Protein AF-A0A8H7S2M0-F1 (afdb_monomer_lite)

Sequence (219 aa):
MLYLPKVFLWLPHPLINYKLKCQERNCTSHLTINGYPKNPPARRVVDLKRNFYVMSMTYICTNKHCKKTLSAHNKGIIRQLPLYLQQEFPAYFTHRTGISKDVGDVFRLCVQNALGPKRFQKVLQELQRLTHARPEFQYFNYTNSRRTSPTLEEIISPPTFQTFSSYVDKDGYAGYIPSGQYLRIIYTVIINEICHLIDKQMMVLGGRVLKGDHTTAKM

InterPro domains:
  IPR046616 Domain of unknown function DUF6729 [PF20499] (5-164)

Organism: NCBI:txid1195481

Secondary structure (DSSP, 8-state):
-----EEEEE--GGG-SSPPBP-STT--PBEEEEE--SSSSEEEEE-SSS-EEEEE-EEEES-TT---EEETT-HHHHTTS-HHHHHH--EEE-SS-EEEHHHHHHHHHHHHTT--HHHHHHHHHHHHHHHHHHHHHHHHHHHHHHHHS--HHHHHS---PPPPPPTT-TTTT------HHHHHHHHHHHHHHHHHHHHHHHHHS--------------

Structure (mmCIF, N/C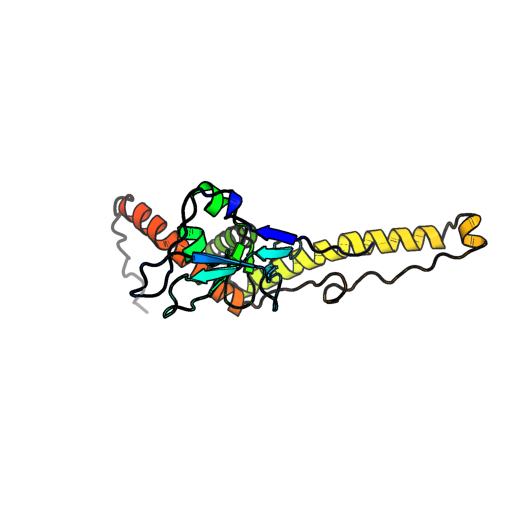A/C/O backbone):
data_AF-A0A8H7S2M0-F1
#
_entry.id   AF-A0A8H7S2M0-F1
#
loop_
_atom_site.group_PDB
_atom_site.id
_atom_site.type_symbol
_atom_site.label_atom_id
_ato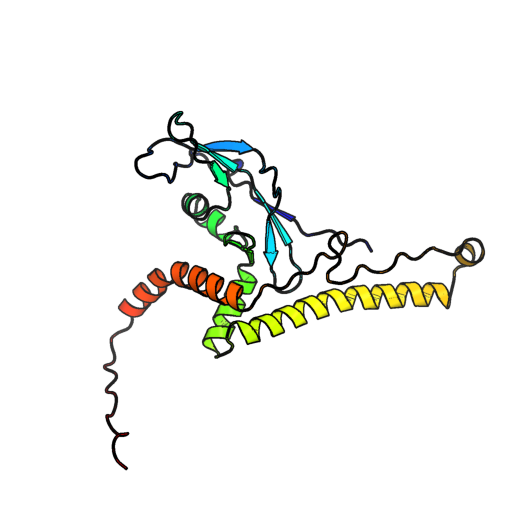m_site.label_alt_id
_atom_site.label_comp_id
_atom_site.label_asym_id
_atom_site.label_entity_id
_atom_site.label_seq_id
_atom_site.pdbx_PDB_ins_code
_atom_site.Cartn_x
_atom_site.Cartn_y
_atom_site.Cartn_z
_atom_site.occupancy
_atom_site.B_iso_or_equiv
_atom_site.auth_seq_id
_atom_site.auth_comp_id
_atom_site.auth_asym_id
_atom_site.auth_atom_id
_atom_site.pdbx_PDB_model_num
ATOM 1 N N . MET A 1 1 ? 9.003 6.798 -22.356 1.00 50.62 1 MET A N 1
ATOM 2 C CA . MET A 1 1 ? 7.817 6.404 -21.561 1.00 50.62 1 MET A CA 1
ATOM 3 C C . MET A 1 1 ? 8.039 6.873 -20.137 1.00 50.62 1 MET A C 1
ATOM 5 O O . MET A 1 1 ? 8.892 6.326 -19.451 1.00 50.62 1 MET A O 1
ATOM 9 N N . LEU A 1 2 ? 7.341 7.933 -19.740 1.00 60.03 2 LEU A N 1
ATOM 10 C CA . LEU A 1 2 ? 7.454 8.546 -18.419 1.00 60.03 2 LEU A CA 1
ATOM 11 C C . LEU A 1 2 ? 6.693 7.672 -17.414 1.00 60.03 2 LEU A C 1
ATOM 13 O O . LEU A 1 2 ? 5.534 7.327 -17.644 1.00 60.03 2 LEU A O 1
ATOM 17 N N . TYR A 1 3 ? 7.351 7.252 -16.337 1.00 68.62 3 TYR A N 1
ATOM 18 C CA . TYR A 1 3 ? 6.678 6.540 -15.257 1.00 68.62 3 TYR A CA 1
ATOM 19 C C . TYR A 1 3 ? 5.654 7.472 -14.604 1.00 68.62 3 TYR A C 1
ATOM 21 O O . TYR A 1 3 ? 6.008 8.540 -14.113 1.00 68.62 3 TYR A O 1
ATOM 29 N N . LEU A 1 4 ? 4.390 7.052 -14.583 1.00 80.75 4 LEU A N 1
ATOM 30 C CA . LEU A 1 4 ? 3.344 7.710 -13.812 1.00 80.75 4 LEU A CA 1
ATOM 31 C C . LEU A 1 4 ? 3.042 6.846 -12.583 1.00 80.75 4 LEU A C 1
ATOM 33 O O . LEU A 1 4 ? 2.620 5.693 -12.745 1.00 80.75 4 LEU A O 1
ATOM 37 N N . PRO A 1 5 ? 3.267 7.353 -11.358 1.00 85.69 5 PRO A N 1
ATOM 38 C CA . PRO A 1 5 ? 2.984 6.588 -10.159 1.00 85.69 5 PRO A CA 1
ATOM 39 C C . PRO A 1 5 ? 1.484 6.312 -10.057 1.00 85.69 5 PRO A C 1
ATOM 41 O O . PRO A 1 5 ? 0.654 7.206 -10.220 1.00 85.69 5 PRO A O 1
ATOM 44 N N . LYS A 1 6 ? 1.123 5.070 -9.724 1.00 92.00 6 LYS A N 1
ATOM 45 C CA . LYS A 1 6 ? -0.264 4.739 -9.392 1.00 92.00 6 LYS A CA 1
ATOM 46 C C . LYS A 1 6 ? -0.625 5.427 -8.075 1.00 92.00 6 LYS A C 1
ATOM 48 O O . LYS A 1 6 ? 0.090 5.275 -7.081 1.00 92.00 6 LYS A O 1
ATOM 53 N N . VAL A 1 7 ? -1.739 6.152 -8.060 1.0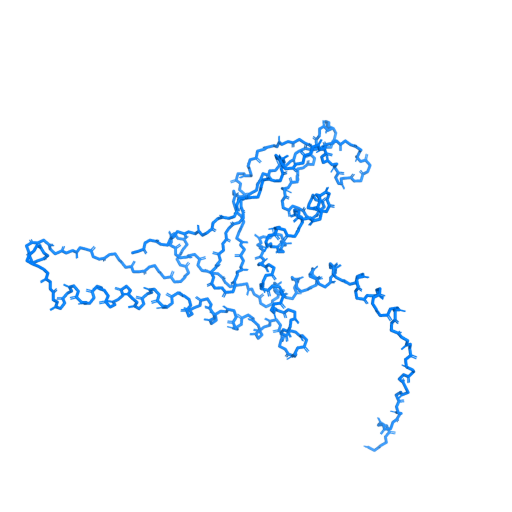0 94.19 7 VAL A N 1
ATOM 54 C CA . VAL A 1 7 ? -2.270 6.801 -6.857 1.00 94.19 7 VAL A CA 1
ATOM 55 C C . VAL A 1 7 ? -3.645 6.221 -6.546 1.00 94.19 7 VAL A C 1
ATOM 57 O O . VAL A 1 7 ? -4.527 6.201 -7.397 1.00 94.19 7 VAL A O 1
ATOM 60 N N . PHE A 1 8 ? -3.819 5.738 -5.321 1.00 95.81 8 PHE A N 1
ATOM 61 C CA . PHE A 1 8 ? -5.092 5.321 -4.759 1.00 95.81 8 PHE A CA 1
ATOM 62 C C . PHE A 1 8 ? -5.645 6.451 -3.889 1.00 95.81 8 PHE A C 1
ATOM 64 O O . PHE A 1 8 ? -5.037 6.836 -2.885 1.00 95.81 8 PHE A O 1
ATOM 71 N N . LEU A 1 9 ? -6.793 6.992 -4.282 1.00 95.50 9 LEU A N 1
ATOM 72 C CA . LEU A 1 9 ? -7.448 8.082 -3.575 1.00 95.50 9 LEU A CA 1
ATOM 73 C C . LEU A 1 9 ? -8.429 7.515 -2.539 1.00 95.50 9 LEU A C 1
ATOM 75 O O . LEU A 1 9 ? -9.425 6.892 -2.888 1.00 95.50 9 LEU A O 1
ATOM 79 N N . TRP A 1 10 ? -8.146 7.734 -1.256 1.00 95.38 10 TRP A N 1
ATOM 80 C CA . TRP A 1 10 ? -8.950 7.241 -0.140 1.00 95.38 10 TRP A CA 1
ATOM 81 C C . TRP A 1 10 ? -9.792 8.355 0.487 1.00 95.38 10 TRP A C 1
ATOM 83 O O . TRP A 1 10 ? -9.310 9.129 1.324 1.00 95.38 10 TRP A O 1
ATOM 93 N N . LEU A 1 11 ? -11.064 8.410 0.084 1.00 94.00 11 LEU A N 1
ATOM 94 C CA . LEU A 1 11 ? -12.049 9.402 0.519 1.00 94.00 11 LEU A CA 1
ATOM 95 C C . LEU A 1 11 ? -13.334 8.705 0.993 1.00 94.00 11 LEU A C 1
ATOM 97 O O . LEU A 1 11 ? -14.316 8.670 0.261 1.00 94.00 11 LEU A O 1
ATOM 101 N N . PRO A 1 12 ? -13.364 8.145 2.215 1.00 93.19 12 PRO A N 1
ATOM 102 C CA . PRO A 1 12 ? -14.533 7.402 2.684 1.00 93.19 12 PRO A CA 1
ATOM 103 C C . PRO A 1 12 ? -15.701 8.304 3.120 1.00 93.19 12 PRO A C 1
ATOM 105 O O . PRO A 1 12 ? -16.809 7.817 3.293 1.00 93.19 12 PRO A O 1
ATOM 108 N N . HIS A 1 13 ? -15.477 9.610 3.319 1.00 90.38 13 HIS A N 1
ATOM 109 C CA . HIS A 1 13 ? -16.489 10.521 3.872 1.00 90.38 13 HIS A CA 1
ATOM 110 C C . HIS A 1 13 ? -17.781 10.630 3.041 1.00 90.38 13 HIS A C 1
ATOM 112 O O . HIS A 1 13 ? -18.845 10.571 3.647 1.00 90.38 13 HIS A O 1
ATOM 118 N N . PRO A 1 14 ? -17.740 10.735 1.697 1.00 91.94 14 PRO A N 1
ATOM 119 C CA . PRO A 1 14 ? -18.962 10.770 0.889 1.00 91.94 14 PRO A CA 1
ATOM 120 C C . PRO A 1 14 ? -19.758 9.456 0.913 1.00 91.94 14 PRO A C 1
ATOM 122 O O . PRO A 1 14 ? -20.908 9.434 0.492 1.00 91.94 14 PRO A O 1
ATOM 125 N N . LEU A 1 15 ? -19.148 8.361 1.379 1.00 93.31 15 LEU A N 1
ATOM 126 C CA . LEU A 1 15 ? -19.726 7.013 1.380 1.00 93.31 15 LEU A CA 1
ATOM 127 C C . LEU A 1 15 ? -20.377 6.648 2.725 1.00 93.31 15 LEU A C 1
ATOM 129 O O . LEU A 1 15 ? -20.899 5.545 2.877 1.00 93.31 15 LEU A O 1
ATOM 133 N N . ILE A 1 16 ? -20.331 7.545 3.714 1.00 94.69 16 ILE A N 1
ATOM 134 C CA . ILE A 1 16 ? -20.912 7.336 5.044 1.00 94.69 16 ILE A CA 1
ATOM 135 C C . ILE A 1 16 ? -21.932 8.433 5.361 1.00 94.69 16 ILE A C 1
ATOM 137 O O . ILE A 1 16 ? -21.727 9.601 5.046 1.00 94.69 16 ILE A O 1
ATOM 141 N N . ASN A 1 17 ? -23.020 8.067 6.038 1.00 94.12 17 ASN A N 1
ATOM 142 C CA . ASN A 1 17 ? -24.081 8.991 6.463 1.00 94.12 17 ASN A CA 1
ATOM 143 C C . ASN A 1 17 ? -24.001 9.365 7.957 1.00 94.12 17 ASN A C 1
ATOM 145 O O . ASN A 1 17 ? -24.906 10.001 8.492 1.00 94.12 17 ASN A O 1
ATOM 149 N N . TYR A 1 18 ? -22.923 8.979 8.643 1.00 94.06 18 TYR A N 1
ATOM 150 C CA . TYR A 1 18 ? -22.706 9.239 10.065 1.00 94.06 18 TYR A CA 1
ATOM 151 C C . TYR A 1 18 ? -21.375 9.947 10.319 1.00 94.06 18 TYR A C 1
ATOM 153 O O . TYR A 1 18 ? -20.448 9.930 9.507 1.00 94.06 18 TYR A O 1
ATOM 161 N N . LYS A 1 19 ? -21.268 10.575 11.493 1.00 94.12 19 LYS A N 1
ATOM 162 C CA . LYS A 1 19 ? -20.058 11.283 11.917 1.00 94.12 19 LYS A CA 1
ATOM 163 C C . LYS A 1 19 ? -19.081 10.327 12.594 1.00 94.12 19 LYS A C 1
ATOM 165 O O . LYS A 1 19 ? -19.433 9.645 13.557 1.00 94.12 19 LYS A O 1
ATOM 170 N N . LEU A 1 20 ? -17.833 10.341 12.137 1.00 95.38 20 LEU A N 1
ATOM 171 C CA . LEU A 1 20 ? -16.737 9.615 12.777 1.00 95.38 20 LEU A CA 1
ATOM 172 C C . LEU A 1 20 ? -16.487 10.167 14.190 1.00 95.38 20 LEU A C 1
ATOM 174 O O . LEU A 1 20 ? -16.592 11.372 14.430 1.00 95.38 20 LEU A O 1
ATOM 178 N N . LYS A 1 21 ? -16.158 9.286 15.132 1.00 95.44 21 LYS A N 1
ATOM 179 C CA . LYS A 1 21 ? -15.851 9.602 16.531 1.00 95.44 21 LYS A CA 1
ATOM 180 C C . LYS A 1 21 ? -14.350 9.805 16.727 1.00 95.44 21 LYS A C 1
ATOM 182 O O . LYS A 1 21 ? -13.526 9.137 16.089 1.00 95.44 21 LYS A O 1
ATOM 187 N N . CYS A 1 22 ? -13.998 10.715 17.632 1.00 94.75 22 CYS A N 1
ATOM 188 C CA . CYS A 1 22 ? -12.618 10.894 18.063 1.00 94.75 22 CYS A CA 1
ATOM 189 C C . CYS A 1 22 ? -12.112 9.636 18.794 1.00 94.75 22 CYS A C 1
ATOM 191 O O . CYS A 1 22 ? -12.872 8.953 19.472 1.00 94.75 22 CYS A O 1
ATOM 193 N N . GLN A 1 23 ? -10.824 9.321 18.640 1.00 92.12 23 GLN A N 1
ATOM 194 C CA . GLN A 1 23 ? -10.184 8.153 19.269 1.00 92.12 23 GLN A CA 1
ATOM 195 C C . GLN A 1 23 ? -9.416 8.500 20.548 1.00 92.12 23 GLN A C 1
ATOM 197 O O . GLN A 1 23 ? -8.781 7.630 21.142 1.00 92.12 23 GLN A O 1
ATOM 202 N N . GLU A 1 24 ? -9.396 9.777 20.929 1.00 92.00 24 GLU A N 1
ATOM 203 C CA . GLU A 1 24 ? -8.684 10.223 22.120 1.00 92.00 24 GLU A CA 1
ATOM 204 C C . GLU A 1 24 ? -9.438 9.784 23.378 1.00 92.00 24 GLU A C 1
ATOM 206 O O . GLU A 1 24 ? -10.671 9.856 23.434 1.00 92.00 24 GLU A O 1
ATOM 211 N N . ARG A 1 25 ? -8.699 9.326 24.395 1.00 85.00 25 ARG A N 1
ATOM 212 C CA . ARG A 1 25 ? -9.306 8.895 25.660 1.00 85.00 25 ARG A CA 1
ATOM 213 C C . ARG A 1 25 ? -10.042 10.087 26.279 1.00 85.00 25 ARG A C 1
ATOM 215 O O . ARG A 1 25 ? -9.512 11.193 26.307 1.00 85.00 25 ARG A O 1
ATOM 222 N N . ASN A 1 26 ? -11.268 9.861 26.747 1.00 87.31 26 ASN A N 1
ATOM 223 C CA . ASN A 1 26 ? -12.155 10.875 27.335 1.00 87.31 26 ASN A CA 1
ATOM 224 C C . ASN A 1 26 ? -12.669 11.956 26.362 1.00 87.31 26 ASN A C 1
ATOM 226 O O . ASN A 1 26 ? -13.211 12.969 26.801 1.00 87.31 26 ASN A O 1
ATOM 230 N N . CYS A 1 27 ? -12.552 11.754 25.045 1.00 91.69 27 CYS A N 1
ATOM 231 C CA . CYS A 1 27 ? -13.173 12.628 24.053 1.00 91.69 27 CYS A CA 1
ATOM 232 C C . CYS A 1 27 ? -14.377 11.939 23.395 1.00 91.69 27 CYS A C 1
ATOM 234 O O . CYS A 1 27 ? -14.221 10.967 22.663 1.00 91.69 27 CYS A O 1
ATOM 236 N N . THR A 1 28 ? -15.581 12.470 23.612 1.00 91.38 28 THR A N 1
ATOM 237 C CA . THR A 1 28 ? -16.832 11.962 23.009 1.00 91.38 28 THR A CA 1
ATOM 238 C C . THR A 1 28 ? -17.231 12.696 21.729 1.00 91.38 28 THR A C 1
ATOM 240 O O . THR A 1 28 ? -18.254 12.390 21.120 1.00 91.38 28 THR A O 1
ATOM 243 N N . SER A 1 29 ? -16.433 13.679 21.312 1.00 94.88 29 SER A N 1
ATOM 244 C CA . SER A 1 29 ? -16.740 14.542 20.176 1.00 94.88 29 SER A CA 1
ATOM 245 C C . SER A 1 29 ? -16.514 13.855 18.829 1.00 94.88 29 SER A C 1
ATOM 247 O O . SER A 1 29 ? -15.890 12.795 18.715 1.00 94.88 29 SER A O 1
ATOM 249 N N . HIS A 1 30 ? -17.036 14.489 17.784 1.00 94.94 30 HIS A N 1
ATOM 250 C CA . HIS A 1 30 ? -16.943 13.997 16.420 1.00 94.94 30 HIS A CA 1
ATOM 251 C C . HIS A 1 30 ? -15.731 14.566 15.690 1.00 94.94 30 HIS A C 1
ATOM 253 O O . HIS A 1 30 ? -15.101 15.539 16.108 1.00 94.94 30 HIS A O 1
ATOM 259 N N . LEU A 1 31 ? -15.420 13.936 14.569 1.00 95.50 31 LEU A N 1
ATOM 260 C CA . LEU A 1 31 ? -14.403 14.373 13.639 1.00 95.50 31 LEU A CA 1
ATOM 261 C C . LEU A 1 31 ? -15.047 15.101 12.455 1.00 95.50 31 LEU A C 1
ATOM 263 O O . LEU A 1 31 ? -16.116 14.721 11.976 1.00 95.50 31 LEU A O 1
ATOM 267 N N . THR A 1 32 ? -14.364 16.130 11.967 1.00 94.88 32 THR A N 1
ATOM 268 C CA . THR A 1 32 ? -14.720 16.890 10.760 1.00 94.88 32 THR A CA 1
ATOM 269 C C . THR A 1 32 ? -13.555 16.885 9.784 1.00 94.88 32 THR A C 1
ATOM 271 O O . THR A 1 32 ? -12.416 16.618 10.171 1.00 94.88 32 THR A O 1
ATOM 274 N N . ILE A 1 33 ? -13.832 17.115 8.501 1.00 94.88 33 ILE A N 1
ATOM 275 C CA . ILE A 1 33 ? -12.794 17.147 7.468 1.00 94.88 33 ILE A CA 1
ATOM 276 C C . ILE A 1 33 ? -11.858 18.334 7.714 1.00 94.88 33 ILE A C 1
ATOM 278 O O . ILE A 1 33 ? -12.309 19.460 7.882 1.00 94.88 33 ILE A O 1
ATOM 282 N N . ASN A 1 34 ? -10.553 18.068 7.675 1.00 93.81 34 ASN A N 1
ATOM 283 C CA . ASN A 1 34 ? -9.486 19.063 7.807 1.00 93.81 34 ASN A CA 1
ATOM 284 C C . ASN A 1 34 ? -8.681 19.249 6.500 1.00 93.81 34 ASN A C 1
ATOM 286 O O . ASN A 1 34 ? -7.694 19.977 6.465 1.00 93.81 34 ASN A O 1
ATOM 290 N N . GLY A 1 35 ? -9.079 18.574 5.415 1.00 92.81 35 GLY A N 1
ATOM 291 C CA . GLY A 1 35 ? -8.416 18.657 4.110 1.00 92.81 35 GLY A CA 1
ATOM 292 C C . GLY A 1 35 ? -7.262 17.666 3.933 1.00 92.81 35 GLY A C 1
ATOM 293 O O . GLY A 1 35 ? -7.130 16.694 4.683 1.00 92.81 35 GLY A O 1
ATOM 294 N N . TYR A 1 36 ? -6.439 17.881 2.906 1.00 92.06 36 TYR A N 1
ATOM 295 C CA . TYR A 1 36 ? -5.298 17.017 2.593 1.00 92.06 36 TYR A CA 1
ATOM 296 C C . TYR A 1 36 ? -4.073 17.347 3.458 1.00 92.06 36 TYR A C 1
ATOM 298 O O . TYR A 1 36 ? -3.804 18.521 3.727 1.00 92.06 36 TYR A O 1
ATOM 306 N N . PRO A 1 37 ? -3.304 16.330 3.890 1.00 88.81 37 PRO A N 1
ATOM 307 C CA . PRO A 1 37 ? -2.053 16.568 4.592 1.00 88.81 37 PRO A CA 1
ATOM 308 C C . PRO A 1 37 ? -1.064 17.274 3.658 1.00 88.81 37 PRO A C 1
ATOM 310 O O . PRO A 1 37 ? -0.965 16.937 2.483 1.00 88.81 37 PRO A O 1
ATOM 313 N N . LYS A 1 38 ? -0.313 18.249 4.181 1.00 84.75 38 LYS A N 1
ATOM 314 C CA . LYS A 1 38 ? 0.690 18.968 3.379 1.00 84.75 38 LYS A CA 1
ATOM 315 C C . LYS A 1 38 ? 1.961 18.143 3.185 1.00 84.75 38 LYS A C 1
ATOM 317 O O . LYS A 1 38 ? 2.484 18.105 2.084 1.00 84.75 38 LYS A O 1
ATOM 322 N N . ASN A 1 39 ? 2.427 17.457 4.235 1.00 83.75 39 ASN A N 1
ATOM 323 C CA . ASN A 1 39 ? 3.700 16.735 4.235 1.00 83.75 39 ASN A CA 1
ATOM 324 C C . ASN A 1 39 ? 3.612 15.405 5.013 1.00 83.75 39 ASN A C 1
ATOM 326 O O . ASN A 1 39 ? 3.581 15.436 6.244 1.00 83.75 39 ASN A O 1
ATOM 330 N N . PRO A 1 40 ? 3.624 14.238 4.341 1.00 86.44 40 PRO A N 1
ATOM 331 C CA . PRO A 1 40 ? 3.490 14.043 2.893 1.00 86.44 40 PRO A CA 1
ATOM 332 C C . PRO A 1 40 ? 2.014 14.081 2.430 1.00 86.44 40 PRO A C 1
ATOM 334 O O . PRO A 1 40 ? 1.142 13.632 3.179 1.00 86.44 40 PRO A O 1
ATOM 337 N N . PRO A 1 41 ? 1.720 14.539 1.195 1.00 88.62 41 PRO A N 1
ATOM 338 C CA . PRO A 1 41 ? 0.360 14.538 0.639 1.00 88.62 41 PRO A CA 1
ATOM 339 C C . PRO A 1 41 ? -0.147 13.133 0.293 1.00 88.62 41 PRO A C 1
ATOM 341 O O . PRO A 1 41 ? -1.337 12.843 0.419 1.00 88.62 41 PRO A O 1
ATOM 344 N N . ALA A 1 42 ? 0.762 12.235 -0.084 1.00 92.25 42 ALA A N 1
ATOM 345 C CA . ALA A 1 42 ? 0.467 10.836 -0.337 1.00 92.25 42 ALA A CA 1
ATOM 346 C C . ALA A 1 42 ? 1.544 9.944 0.284 1.00 92.25 42 ALA A C 1
ATOM 348 O O . ALA A 1 42 ? 2.722 10.303 0.356 1.00 92.25 42 ALA A O 1
ATOM 349 N N . ARG A 1 43 ? 1.143 8.764 0.753 1.00 92.62 43 ARG A N 1
ATOM 350 C CA . ARG A 1 43 ? 2.035 7.806 1.410 1.00 92.62 43 ARG A CA 1
ATOM 351 C C . ARG A 1 43 ? 2.334 6.646 0.486 1.00 92.62 43 ARG A C 1
ATOM 353 O O . ARG A 1 43 ? 1.417 6.057 -0.075 1.00 92.62 43 ARG A O 1
ATOM 360 N N . ARG A 1 44 ? 3.610 6.288 0.373 1.00 94.19 44 ARG A N 1
ATOM 361 C CA . ARG A 1 44 ? 4.039 5.133 -0.413 1.00 94.19 44 ARG A CA 1
ATOM 362 C C . ARG A 1 44 ? 3.513 3.836 0.199 1.00 94.19 44 ARG A C 1
ATOM 364 O O . ARG A 1 44 ? 3.536 3.654 1.421 1.00 94.19 44 ARG A O 1
ATOM 371 N N . VAL A 1 45 ? 3.085 2.940 -0.673 1.00 96.62 45 VAL A N 1
ATOM 372 C CA . VAL A 1 45 ? 2.697 1.572 -0.378 1.00 96.62 45 VAL A CA 1
ATOM 373 C C . VAL A 1 45 ? 3.519 0.654 -1.265 1.00 96.62 45 VAL A C 1
ATOM 375 O O . VAL A 1 45 ? 3.572 0.824 -2.484 1.00 96.62 45 VAL A O 1
ATOM 378 N N . VAL A 1 46 ? 4.202 -0.287 -0.623 1.00 96.38 46 VAL A N 1
ATOM 379 C CA . VAL A 1 46 ? 4.997 -1.302 -1.304 1.00 96.38 46 VAL A CA 1
ATOM 380 C C . VAL A 1 46 ? 4.076 -2.412 -1.775 1.00 96.38 46 VAL A C 1
ATOM 382 O O . VAL A 1 46 ? 3.318 -2.952 -0.973 1.00 96.38 46 VAL A O 1
ATOM 385 N N . ASP A 1 47 ? 4.165 -2.756 -3.052 1.00 96.25 47 ASP A N 1
ATOM 386 C CA . ASP A 1 47 ? 3.354 -3.807 -3.665 1.00 96.25 47 ASP A CA 1
ATOM 387 C C . ASP A 1 47 ? 4.235 -4.840 -4.384 1.00 96.25 47 ASP A C 1
ATOM 389 O O . ASP A 1 47 ? 5.432 -4.622 -4.560 1.00 96.25 47 ASP A O 1
ATOM 393 N N . LEU A 1 48 ? 3.667 -5.965 -4.819 1.00 94.88 48 LEU A N 1
ATOM 394 C CA . LEU A 1 48 ? 4.422 -7.065 -5.433 1.00 94.88 48 LEU A CA 1
ATOM 395 C C . LEU A 1 48 ? 5.156 -6.640 -6.711 1.00 94.88 48 LEU A C 1
ATOM 397 O O . LEU A 1 48 ? 6.299 -7.030 -6.9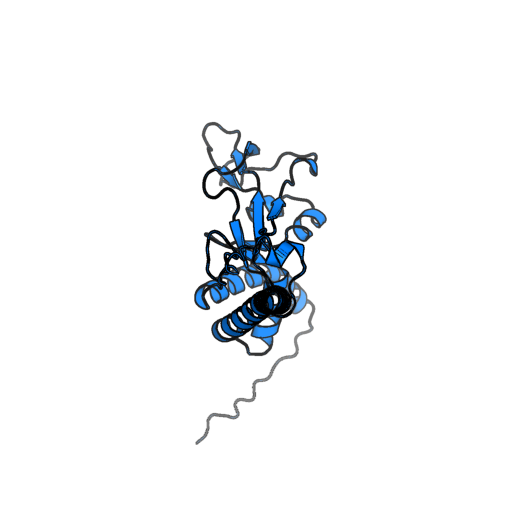35 1.00 94.88 48 LEU A O 1
ATOM 401 N N . LYS A 1 49 ? 4.490 -5.846 -7.557 1.00 91.38 49 LYS A N 1
ATOM 402 C CA . LYS A 1 49 ? 4.993 -5.461 -8.886 1.00 91.38 49 LYS A CA 1
ATOM 403 C C . LYS A 1 49 ? 5.552 -4.043 -8.907 1.00 91.38 49 LYS A C 1
ATOM 405 O O . LYS A 1 49 ? 6.663 -3.818 -9.383 1.00 91.38 49 LYS A O 1
ATOM 410 N N . ARG A 1 50 ? 4.766 -3.074 -8.433 1.00 91.50 50 ARG A N 1
ATOM 411 C CA . ARG A 1 50 ? 5.116 -1.647 -8.449 1.00 91.50 50 ARG A CA 1
ATOM 412 C C . ARG A 1 50 ? 4.547 -0.949 -7.235 1.00 91.50 50 ARG A C 1
ATOM 414 O O . ARG A 1 50 ? 3.372 -1.103 -6.935 1.00 91.50 50 ARG A O 1
ATOM 421 N N . ASN A 1 51 ? 5.357 -0.117 -6.601 1.00 94.44 51 ASN A N 1
ATOM 422 C CA . ASN A 1 51 ? 4.878 0.718 -5.512 1.00 94.44 51 ASN A CA 1
ATOM 423 C C . ASN A 1 51 ? 3.797 1.683 -6.012 1.00 94.44 51 ASN A C 1
ATOM 425 O O . ASN A 1 51 ? 3.860 2.187 -7.133 1.00 94.44 51 ASN A O 1
ATOM 429 N N . PHE A 1 52 ? 2.828 1.969 -5.155 1.00 95.00 52 PHE A N 1
ATOM 430 C CA . PHE A 1 52 ? 1.804 2.975 -5.406 1.00 95.00 52 PHE A CA 1
ATOM 431 C C . PHE A 1 52 ? 1.725 3.934 -4.225 1.00 95.00 52 PHE A C 1
ATOM 433 O O . PHE A 1 52 ? 2.386 3.748 -3.202 1.00 95.00 52 PHE A O 1
ATOM 440 N N . TYR A 1 53 ? 0.938 4.988 -4.363 1.00 95.00 53 TYR A N 1
ATOM 441 C CA . TYR A 1 53 ? 0.745 5.977 -3.315 1.00 95.00 53 TYR A CA 1
ATOM 442 C C . TYR A 1 53 ? -0.711 5.997 -2.880 1.00 95.00 53 TYR A C 1
ATOM 444 O O . TYR A 1 53 ? -1.602 5.940 -3.715 1.00 95.00 53 TYR A O 1
ATOM 452 N N . VAL A 1 54 ? -0.965 6.100 -1.581 1.00 96.06 54 VAL A N 1
ATOM 453 C CA . VAL A 1 54 ? -2.303 6.369 -1.049 1.00 96.06 54 VAL A CA 1
ATOM 454 C C . VAL A 1 54 ? -2.374 7.833 -0.663 1.00 96.06 54 VAL A C 1
ATOM 456 O O . VAL A 1 54 ? -1.609 8.294 0.189 1.00 96.06 54 VAL A O 1
ATOM 459 N N . MET A 1 55 ? -3.309 8.550 -1.269 1.00 95.44 55 MET A N 1
ATOM 460 C CA . MET A 1 55 ? -3.655 9.919 -0.911 1.00 95.44 55 MET A CA 1
ATOM 461 C C . MET A 1 55 ? -4.959 9.893 -0.125 1.00 95.44 55 MET A C 1
ATOM 463 O O . MET A 1 55 ? -5.926 9.268 -0.544 1.00 95.44 55 MET A O 1
ATOM 467 N N . SER A 1 56 ? -4.994 10.539 1.035 1.00 94.75 56 SER A N 1
ATOM 468 C CA . SER A 1 56 ? -6.169 10.508 1.906 1.00 94.75 56 SER A CA 1
ATOM 469 C C . SER A 1 56 ? -6.360 11.839 2.607 1.00 94.75 56 SER A C 1
ATOM 471 O O . SER A 1 56 ? -5.372 12.471 2.984 1.00 94.75 56 SER A O 1
ATOM 473 N N . MET A 1 57 ? -7.604 12.205 2.889 1.00 93.62 57 MET A N 1
ATOM 474 C CA . MET A 1 57 ? -7.891 13.359 3.737 1.00 93.62 57 MET A CA 1
ATOM 475 C C . MET A 1 57 ? -7.471 13.138 5.192 1.00 93.62 57 MET A C 1
ATOM 477 O O . MET A 1 57 ? -7.245 12.016 5.657 1.00 93.62 57 MET A O 1
ATOM 481 N N . THR A 1 58 ? -7.382 14.242 5.919 1.00 94.75 58 THR A N 1
ATOM 482 C CA . THR A 1 58 ? -7.260 14.284 7.371 1.00 94.75 58 THR A CA 1
ATOM 483 C C . THR A 1 58 ? -8.562 14.748 7.996 1.00 94.75 58 THR A C 1
ATOM 485 O O . THR A 1 58 ? -9.338 15.498 7.400 1.00 94.75 58 THR A O 1
ATOM 488 N N . TYR A 1 59 ? -8.782 14.292 9.217 1.00 95.31 59 TYR A N 1
ATOM 489 C CA . TYR A 1 59 ? -9.884 14.687 10.061 1.00 95.31 59 TYR A CA 1
ATOM 490 C C . TYR A 1 59 ? -9.356 15.370 11.313 1.00 95.31 59 TYR A C 1
ATOM 492 O O . TYR A 1 59 ? -8.338 14.940 11.858 1.00 95.31 59 TYR A O 1
ATOM 500 N N . ILE A 1 60 ? -10.069 16.382 11.791 1.00 95.69 60 ILE A N 1
ATOM 501 C CA . ILE A 1 60 ? -9.800 17.074 13.050 1.00 95.69 60 ILE A CA 1
ATOM 502 C C . ILE A 1 60 ? -10.999 16.929 13.984 1.00 95.69 60 ILE A C 1
ATOM 504 O O . ILE A 1 60 ? -12.156 16.966 13.555 1.00 95.69 60 ILE A O 1
ATOM 508 N N . CYS A 1 61 ? -10.725 16.718 15.266 1.00 96.19 61 CYS A N 1
ATOM 509 C CA . CYS A 1 61 ? -11.762 16.687 16.287 1.00 96.19 61 CYS A CA 1
ATOM 510 C C . CYS A 1 61 ? -12.400 18.072 16.472 1.00 96.19 61 CYS A C 1
ATOM 512 O O . CYS A 1 61 ? -11.716 19.093 16.462 1.00 96.19 61 CYS A O 1
ATOM 514 N N . THR A 1 62 ? -13.724 18.102 16.641 1.00 94.62 62 THR A N 1
ATOM 515 C CA . THR A 1 62 ? -14.496 19.347 16.794 1.00 94.62 62 THR A CA 1
ATOM 516 C C . THR A 1 62 ? -14.361 19.988 18.172 1.00 94.62 62 THR A C 1
ATOM 518 O O . THR A 1 62 ? -14.751 21.138 18.362 1.00 94.62 62 THR A O 1
ATOM 521 N N . ASN A 1 63 ? -13.843 19.258 19.160 1.00 93.44 63 ASN A N 1
ATOM 522 C CA . ASN A 1 63 ? -13.665 19.778 20.507 1.00 93.44 63 ASN A CA 1
ATOM 523 C C . ASN A 1 63 ? -12.466 20.731 20.562 1.00 93.44 63 ASN A C 1
ATOM 525 O O . ASN A 1 63 ? -11.341 20.343 20.260 1.00 93.44 63 ASN A O 1
ATOM 529 N N . LYS A 1 64 ? -12.685 21.957 21.049 1.00 87.69 64 LYS A N 1
ATOM 530 C CA . LYS A 1 64 ? -11.636 22.980 21.191 1.00 87.69 64 LYS A CA 1
ATOM 531 C C . LYS A 1 64 ? -10.460 22.528 22.072 1.00 87.69 64 LYS A C 1
ATOM 533 O O . LYS A 1 64 ? -9.328 22.945 21.825 1.00 87.69 64 LYS A O 1
ATOM 538 N N . HIS A 1 65 ? -10.715 21.663 23.056 1.00 90.38 65 HIS A N 1
ATOM 539 C CA . HIS A 1 65 ? -9.699 21.109 23.957 1.00 90.38 65 HIS A CA 1
ATOM 540 C C . HIS A 1 65 ? -9.001 19.864 23.387 1.00 90.38 65 HIS A C 1
ATOM 542 O O . HIS A 1 65 ? -7.869 19.572 23.760 1.00 90.38 65 HIS A O 1
ATOM 548 N N . CYS A 1 66 ? -9.631 19.146 22.449 1.00 89.88 66 CYS A N 1
ATOM 549 C CA . CYS A 1 66 ? -9.043 17.984 21.786 1.00 89.88 66 CYS A CA 1
ATOM 550 C C . CYS A 1 66 ? -8.725 18.339 20.330 1.00 89.88 66 CYS A C 1
ATOM 552 O O . CYS A 1 66 ? -9.542 18.146 19.442 1.00 89.88 66 CYS A O 1
ATOM 554 N N . LYS A 1 67 ? -7.510 18.822 20.055 1.00 88.12 67 LYS A N 1
ATOM 555 C CA . LYS A 1 67 ? -7.060 19.186 18.692 1.00 88.12 67 LYS A CA 1
ATOM 556 C C . LYS A 1 67 ? -6.493 17.994 17.909 1.00 88.12 67 LYS A C 1
ATOM 558 O O . LYS A 1 67 ? -5.583 18.139 17.090 1.00 88.12 67 LYS A O 1
ATOM 563 N N . LYS A 1 68 ? -6.976 16.782 18.197 1.00 93.25 68 LYS A N 1
ATOM 564 C CA . LYS A 1 68 ? -6.440 15.561 17.591 1.00 93.25 68 LYS A CA 1
ATOM 565 C C . LYS A 1 68 ? -6.744 15.550 16.097 1.00 93.25 68 LYS A C 1
ATOM 567 O O . LYS A 1 68 ? -7.895 15.699 15.693 1.00 93.25 68 LYS A O 1
ATOM 572 N N . THR A 1 69 ? -5.701 15.330 15.301 1.00 93.50 69 THR A N 1
ATOM 573 C CA . THR A 1 69 ? -5.801 15.157 13.851 1.00 93.50 69 THR A CA 1
ATOM 574 C C . THR A 1 69 ? -5.481 13.712 13.492 1.00 93.50 69 THR A C 1
ATOM 576 O O . THR A 1 69 ? -4.495 13.151 13.972 1.00 93.50 69 THR A O 1
ATOM 579 N N . LEU A 1 70 ? -6.320 13.095 12.664 1.00 92.81 70 LEU A N 1
ATOM 580 C CA . LEU A 1 70 ? -6.201 11.701 12.242 1.00 92.81 70 LEU A CA 1
ATOM 581 C C . LEU A 1 70 ? -6.352 11.614 10.726 1.00 92.81 70 LEU A C 1
ATOM 583 O O . LEU A 1 70 ? -7.283 12.171 10.156 1.00 92.81 70 LEU A O 1
ATOM 587 N N . SER A 1 71 ? -5.462 10.894 10.051 1.00 93.12 71 SER A N 1
ATOM 588 C CA . SER A 1 71 ? -5.635 10.604 8.624 1.00 93.12 71 SER A CA 1
ATOM 589 C C . SER A 1 71 ? -6.786 9.622 8.395 1.00 93.12 71 SER A C 1
ATOM 591 O O . SER A 1 71 ? -7.028 8.747 9.225 1.00 93.12 71 SER A O 1
ATOM 593 N N . ALA A 1 72 ? -7.450 9.692 7.242 1.00 94.12 72 ALA A N 1
ATOM 594 C CA . ALA A 1 72 ? -8.544 8.778 6.903 1.00 94.12 72 ALA A CA 1
ATOM 595 C C . ALA A 1 72 ? -8.102 7.311 6.770 1.00 94.12 72 ALA A C 1
ATOM 597 O O . ALA A 1 72 ? -8.915 6.403 6.906 1.00 94.12 72 ALA A O 1
ATOM 598 N N . HIS A 1 73 ? -6.807 7.075 6.553 1.00 92.88 73 HIS A N 1
ATOM 599 C CA . HIS A 1 73 ? -6.197 5.746 6.574 1.00 92.88 73 HIS A CA 1
ATOM 600 C C . HIS A 1 73 ? -5.729 5.295 7.974 1.00 92.88 73 HIS A C 1
ATOM 602 O O . HIS A 1 73 ? -5.026 4.293 8.107 1.00 92.88 73 HIS A O 1
ATOM 608 N N . ASN A 1 74 ? -6.037 6.046 9.037 1.00 92.88 74 ASN A N 1
ATOM 609 C CA . ASN A 1 74 ? -5.734 5.625 10.401 1.00 92.88 74 ASN A CA 1
ATOM 610 C C . ASN A 1 74 ? -6.576 4.390 10.771 1.00 92.88 74 ASN A C 1
ATOM 612 O O . ASN A 1 74 ? -7.779 4.353 10.515 1.00 92.88 74 ASN A O 1
ATOM 616 N N . LYS A 1 75 ? -5.963 3.401 11.436 1.00 91.25 75 LYS A N 1
ATOM 617 C CA . LYS A 1 75 ? -6.610 2.120 11.768 1.00 91.25 75 LYS A CA 1
ATOM 618 C C . LYS A 1 75 ? -7.924 2.279 12.535 1.00 91.25 75 LYS A C 1
ATOM 620 O O . LYS A 1 75 ? -8.893 1.592 12.233 1.00 91.25 75 LYS A O 1
ATOM 625 N N . GLY A 1 76 ? -7.983 3.176 13.516 1.00 92.75 76 GLY A N 1
ATOM 626 C CA . GLY A 1 76 ? -9.216 3.385 14.271 1.00 92.75 76 GLY A CA 1
ATOM 627 C C . GLY A 1 76 ? -10.286 4.156 13.488 1.00 92.75 76 GLY A C 1
ATOM 628 O O . GLY A 1 76 ? -11.441 4.133 13.893 1.00 92.75 76 GLY A O 1
ATOM 629 N N . ILE A 1 77 ? -9.924 4.855 12.402 1.00 95.12 77 ILE A N 1
ATOM 630 C CA . ILE A 1 77 ? -10.890 5.497 11.500 1.00 95.12 77 ILE A CA 1
ATOM 631 C C . ILE A 1 77 ? -11.465 4.437 10.575 1.00 95.12 77 ILE A C 1
ATOM 633 O O . ILE A 1 77 ? -12.680 4.313 10.491 1.00 95.12 77 ILE A O 1
ATOM 637 N N . ILE A 1 78 ? -10.600 3.620 9.968 1.00 94.94 78 ILE A N 1
ATOM 638 C CA . ILE A 1 78 ? -11.013 2.500 9.115 1.00 94.94 78 ILE A CA 1
ATOM 639 C C . ILE A 1 78 ? -11.971 1.579 9.880 1.00 94.94 78 ILE A C 1
ATOM 641 O O . ILE A 1 78 ? -13.042 1.280 9.376 1.00 94.94 78 ILE A O 1
ATOM 645 N N . ARG A 1 79 ? -11.667 1.223 11.136 1.00 93.94 79 ARG A N 1
ATOM 646 C CA . ARG A 1 79 ? -12.541 0.381 11.980 1.00 93.94 79 ARG A CA 1
ATOM 647 C C . ARG A 1 79 ? -13.942 0.945 12.235 1.00 93.94 79 ARG A C 1
ATOM 649 O O . ARG A 1 79 ? -14.824 0.186 12.616 1.00 93.94 79 ARG A O 1
ATOM 656 N N . GLN A 1 80 ? -14.140 2.254 12.079 1.00 95.75 80 GLN A N 1
ATOM 657 C CA . GLN A 1 80 ? -15.456 2.883 12.217 1.00 95.75 80 GLN A CA 1
ATOM 658 C C . GLN A 1 80 ? -16.264 2.849 10.919 1.00 95.75 80 GLN A C 1
ATOM 660 O O . GLN A 1 80 ? -17.441 3.194 10.953 1.00 95.75 80 GLN A O 1
ATOM 665 N N . LEU A 1 81 ? -15.657 2.492 9.785 1.00 96.50 81 LEU A N 1
ATOM 666 C CA . LEU A 1 81 ? -16.336 2.390 8.494 1.00 96.50 81 LEU A CA 1
ATOM 667 C C . LEU A 1 81 ? -17.138 1.083 8.398 1.00 96.50 81 LEU A C 1
ATOM 669 O O . LEU A 1 81 ? -16.839 0.131 9.121 1.00 96.50 81 LEU A O 1
ATOM 673 N N . PRO A 1 82 ? -18.118 0.977 7.487 1.00 96.12 82 PRO A N 1
ATOM 674 C CA . PRO A 1 82 ? -18.767 -0.295 7.195 1.00 96.12 82 PRO A CA 1
ATOM 675 C C . PRO A 1 82 ? -17.753 -1.326 6.679 1.00 96.12 82 PRO A C 1
ATOM 677 O O . PRO A 1 82 ? -16.785 -0.961 6.010 1.00 96.12 82 PRO A O 1
ATOM 680 N N . LEU A 1 83 ? -17.986 -2.614 6.952 1.00 94.25 83 LEU A N 1
ATOM 681 C CA . LEU A 1 83 ? -17.036 -3.692 6.633 1.00 94.25 83 LEU A CA 1
ATOM 682 C C . LEU A 1 83 ? -16.611 -3.717 5.158 1.00 94.25 83 LEU A C 1
ATOM 684 O O . LEU A 1 83 ? -15.429 -3.906 4.885 1.00 94.25 83 LEU A O 1
ATOM 688 N N . TYR A 1 84 ? -17.533 -3.453 4.228 1.00 94.69 84 TYR A N 1
ATOM 689 C CA . TYR A 1 84 ? -17.211 -3.411 2.800 1.00 94.69 84 TYR A CA 1
ATOM 690 C C . TYR A 1 84 ? -16.163 -2.325 2.485 1.00 94.69 84 TYR A C 1
ATOM 692 O O . TYR A 1 84 ? -15.170 -2.609 1.827 1.00 94.69 84 TYR A O 1
ATOM 700 N N . LEU A 1 85 ? -16.272 -1.118 3.061 1.00 95.81 85 LEU A N 1
ATOM 701 C CA . LEU A 1 85 ? -15.247 -0.074 2.900 1.00 95.81 85 LEU A CA 1
ATOM 702 C C . LEU A 1 85 ? -13.924 -0.453 3.574 1.00 95.81 85 LEU A C 1
ATOM 704 O O . LEU A 1 85 ? -12.852 -0.132 3.065 1.00 95.81 85 LEU A O 1
ATOM 708 N N . GLN A 1 86 ? -13.965 -1.140 4.719 1.00 94.88 86 GLN A N 1
ATOM 709 C CA . GLN A 1 86 ? -12.738 -1.622 5.365 1.00 94.88 86 GLN A CA 1
ATOM 710 C C . GLN A 1 86 ? -11.970 -2.605 4.469 1.00 94.88 86 GLN A C 1
ATOM 712 O O . GLN A 1 86 ? -10.733 -2.607 4.455 1.00 94.88 86 GLN A O 1
ATOM 717 N N . GLN A 1 87 ? -12.696 -3.435 3.718 1.00 92.69 87 GLN A N 1
ATOM 718 C CA . GLN A 1 87 ? -12.124 -4.393 2.777 1.00 92.69 87 GLN A CA 1
ATOM 719 C C . GLN A 1 87 ? -11.500 -3.697 1.564 1.00 92.69 87 GLN A C 1
ATOM 721 O O . GLN A 1 87 ? -10.356 -4.018 1.246 1.00 92.69 87 GLN A O 1
ATOM 726 N N . GLU A 1 88 ? -12.163 -2.679 1.006 1.00 95.25 88 GLU A N 1
ATOM 727 C CA . GLU A 1 88 ? -11.662 -1.875 -0.126 1.00 95.25 88 GLU A CA 1
ATOM 728 C C . GLU A 1 88 ? -10.349 -1.132 0.164 1.00 95.25 88 GLU A C 1
ATOM 730 O O . GLU A 1 88 ? -9.589 -0.793 -0.744 1.00 95.25 88 GLU A O 1
ATOM 735 N N . PHE A 1 89 ? -10.044 -0.860 1.435 1.00 95.88 89 PHE A N 1
ATOM 736 C CA . PHE A 1 89 ? -8.797 -0.193 1.781 1.00 95.88 89 PHE A CA 1
ATOM 737 C C . PHE A 1 89 ? -7.575 -1.080 1.444 1.00 95.88 89 PHE A C 1
ATOM 739 O O . PHE A 1 89 ? -7.460 -2.171 2.002 1.00 95.88 89 PHE A O 1
ATOM 746 N N . PRO A 1 90 ? -6.614 -0.647 0.604 1.00 96.00 90 PRO A N 1
ATOM 747 C CA . PRO A 1 90 ? -5.703 -1.579 -0.072 1.00 96.00 90 PRO A CA 1
ATOM 748 C C . PRO A 1 90 ? -4.408 -1.894 0.688 1.00 96.00 90 PRO A C 1
ATOM 750 O O . PRO A 1 90 ? -3.555 -2.606 0.160 1.00 96.00 90 PRO A O 1
ATOM 753 N N . ALA A 1 91 ? -4.186 -1.326 1.878 1.00 95.81 91 ALA A N 1
ATOM 754 C CA . ALA A 1 91 ? -2.858 -1.315 2.491 1.00 95.81 91 ALA A CA 1
ATOM 755 C C . ALA A 1 91 ? -2.850 -1.550 4.006 1.00 95.81 91 ALA A C 1
ATOM 757 O O . ALA A 1 91 ? -3.771 -1.177 4.725 1.00 95.81 91 ALA A O 1
ATOM 758 N N . TYR A 1 92 ? -1.734 -2.074 4.505 1.00 94.00 92 TYR A N 1
ATOM 759 C CA . TYR A 1 92 ? -1.356 -2.025 5.913 1.00 94.00 92 TYR A CA 1
ATOM 760 C C . TYR A 1 92 ? -0.358 -0.890 6.126 1.00 94.00 92 TYR A C 1
ATOM 762 O O . TYR A 1 92 ? 0.735 -0.895 5.556 1.00 94.00 92 TYR A O 1
ATOM 770 N N . PHE A 1 93 ? -0.709 0.085 6.966 1.00 91.56 93 PHE A N 1
ATOM 771 C CA . PHE A 1 93 ? 0.168 1.212 7.282 1.00 91.56 93 PHE A CA 1
ATOM 772 C C . PHE A 1 93 ? 0.908 1.038 8.606 1.00 91.56 93 PHE A C 1
ATOM 774 O O . PHE A 1 93 ? 0.331 0.664 9.624 1.00 91.56 93 PHE A O 1
ATOM 781 N N . THR A 1 94 ? 2.185 1.422 8.604 1.00 87.31 94 THR A N 1
ATOM 782 C CA . THR A 1 94 ? 2.958 1.735 9.820 1.00 87.31 94 THR A CA 1
ATOM 783 C C . THR A 1 94 ? 3.231 3.239 9.875 1.00 87.31 94 THR A C 1
ATOM 785 O O . THR A 1 94 ? 2.469 4.024 9.312 1.00 87.31 94 THR A O 1
ATOM 788 N N . HIS A 1 95 ? 4.292 3.686 10.553 1.00 76.62 95 HIS A N 1
ATOM 789 C CA . HIS A 1 95 ? 4.560 5.108 10.765 1.00 76.62 95 HIS A CA 1
ATOM 790 C C . HIS A 1 95 ? 4.912 5.870 9.472 1.00 76.62 95 HIS A C 1
ATOM 792 O O . HIS A 1 95 ? 4.352 6.930 9.221 1.00 76.62 95 HIS A O 1
ATOM 798 N N . ARG A 1 96 ? 5.802 5.341 8.612 1.00 81.69 96 ARG A N 1
ATOM 799 C CA . ARG A 1 96 ? 6.324 6.086 7.437 1.00 81.69 96 ARG A CA 1
ATOM 800 C C . ARG A 1 96 ? 5.871 5.564 6.073 1.00 81.69 96 ARG A C 1
ATOM 802 O O . ARG A 1 96 ? 5.637 6.359 5.176 1.00 81.69 96 ARG A O 1
ATOM 809 N N . THR A 1 97 ? 5.636 4.264 5.932 1.00 90.81 97 THR A N 1
ATOM 810 C CA . THR A 1 97 ? 5.220 3.627 4.667 1.00 90.81 97 THR A CA 1
ATOM 811 C C . THR A 1 97 ? 4.205 2.521 4.945 1.00 90.81 97 THR A C 1
ATOM 813 O O . THR A 1 97 ? 4.010 2.144 6.107 1.00 90.81 97 THR A O 1
ATOM 816 N N . GLY A 1 98 ? 3.540 2.028 3.907 1.00 94.19 98 GLY A N 1
ATOM 817 C CA . GLY A 1 98 ? 2.689 0.844 3.983 1.00 94.19 98 GLY A CA 1
ATOM 818 C C . GLY A 1 98 ? 3.166 -0.285 3.079 1.00 94.19 98 GLY A C 1
ATOM 819 O O . GLY A 1 98 ? 4.074 -0.095 2.265 1.00 94.19 98 GLY A O 1
ATOM 820 N N . ILE A 1 99 ? 2.513 -1.434 3.210 1.00 96.38 99 ILE A N 1
ATOM 821 C CA . ILE A 1 99 ? 2.526 -2.508 2.212 1.00 96.38 99 ILE A CA 1
ATOM 822 C C . ILE A 1 99 ? 1.098 -2.765 1.734 1.00 96.38 99 ILE A C 1
ATOM 824 O O . ILE A 1 99 ? 0.157 -2.473 2.474 1.00 96.38 99 ILE A O 1
ATOM 828 N N . SER A 1 100 ? 0.919 -3.272 0.520 1.00 97.00 100 SER A N 1
ATOM 829 C CA . SER A 1 100 ? -0.402 -3.678 0.045 1.00 97.00 100 SER A CA 1
ATOM 830 C C . SER A 1 100 ? -0.915 -4.883 0.836 1.00 97.00 100 SER A C 1
ATOM 832 O O . SER A 1 100 ? -0.128 -5.637 1.423 1.00 97.00 100 SER A O 1
ATOM 834 N N . LYS A 1 101 ? -2.240 -5.061 0.868 1.00 95.44 101 LYS A N 1
ATOM 835 C CA . LYS A 1 101 ? -2.855 -6.275 1.420 1.00 95.44 101 LYS A CA 1
ATOM 836 C C . LYS A 1 101 ? -2.366 -7.521 0.675 1.00 95.44 101 LYS A C 1
ATOM 838 O O . LYS A 1 101 ? -1.942 -8.457 1.338 1.00 95.44 101 LYS A O 1
ATOM 843 N N . ASP A 1 102 ? -2.241 -7.451 -0.651 1.00 95.56 102 ASP A N 1
ATOM 844 C CA . ASP A 1 102 ? -1.698 -8.530 -1.490 1.00 95.56 102 ASP A CA 1
ATOM 845 C C . ASP A 1 102 ? -0.279 -8.955 -1.072 1.00 95.56 102 ASP A C 1
ATOM 847 O O . ASP A 1 102 ? 0.013 -10.145 -0.937 1.00 95.56 102 ASP A O 1
ATOM 851 N N . VAL A 1 103 ? 0.620 -7.994 -0.806 1.00 96.56 103 VAL A N 1
ATOM 852 C CA . VAL A 1 103 ? 1.951 -8.304 -0.254 1.00 96.56 103 VAL A CA 1
ATOM 853 C C . VAL A 1 103 ? 1.823 -8.948 1.121 1.00 96.56 103 VAL A C 1
ATOM 855 O O . VAL A 1 103 ? 2.569 -9.877 1.415 1.00 96.56 103 VAL A O 1
ATOM 858 N N . GLY A 1 104 ? 0.905 -8.471 1.963 1.00 95.31 104 GLY A N 1
ATOM 859 C CA . GLY A 1 104 ? 0.645 -9.035 3.287 1.00 95.31 104 GLY A CA 1
ATOM 860 C C . GLY A 1 104 ? 0.198 -10.497 3.231 1.00 95.31 104 GLY A C 1
ATOM 861 O O . GLY A 1 104 ? 0.733 -11.321 3.976 1.00 95.31 104 GLY A O 1
ATOM 862 N N . ASP A 1 105 ? -0.710 -10.824 2.314 1.00 94.00 105 ASP A N 1
ATOM 863 C CA . ASP A 1 105 ? -1.250 -12.171 2.124 1.00 94.00 105 ASP A CA 1
ATOM 864 C C . ASP A 1 105 ? -0.169 -13.141 1.643 1.00 94.00 105 ASP A C 1
ATOM 866 O O . ASP A 1 105 ? 0.061 -14.182 2.267 1.00 94.00 105 ASP A O 1
ATOM 870 N N . VAL A 1 106 ? 0.581 -12.765 0.602 1.00 95.62 106 VAL A N 1
ATOM 871 C CA . VAL A 1 106 ? 1.711 -13.573 0.114 1.00 95.62 106 VAL A CA 1
ATOM 872 C C . VAL A 1 106 ? 2.787 -13.704 1.190 1.00 95.62 106 VAL A C 1
ATOM 874 O O . VAL A 1 106 ? 3.324 -14.790 1.408 1.00 95.62 106 VAL A O 1
ATOM 877 N N . PHE A 1 107 ? 3.094 -12.625 1.909 1.00 95.44 107 PHE A N 1
ATOM 878 C CA . PHE A 1 107 ? 4.116 -12.654 2.946 1.00 95.44 107 PHE A CA 1
ATOM 879 C C . PHE A 1 107 ? 3.739 -13.586 4.100 1.00 95.44 107 PHE A C 1
ATOM 881 O O . PHE A 1 107 ? 4.589 -14.332 4.591 1.00 95.44 107 PHE A O 1
ATOM 888 N N . ARG A 1 108 ? 2.466 -13.601 4.506 1.00 93.56 108 ARG A N 1
ATOM 889 C CA . ARG A 1 108 ? 1.968 -14.538 5.517 1.00 93.56 108 ARG A CA 1
ATOM 890 C C . ARG A 1 108 ? 2.142 -15.988 5.070 1.00 93.56 108 ARG A C 1
ATOM 892 O O . ARG A 1 108 ? 2.663 -16.787 5.848 1.00 93.56 108 ARG A O 1
ATOM 899 N N . LEU A 1 109 ? 1.785 -16.304 3.825 1.00 93.25 109 LEU A N 1
ATOM 900 C CA . LEU A 1 109 ? 1.990 -17.636 3.244 1.00 93.25 109 LEU A CA 1
ATOM 901 C C . LEU A 1 109 ? 3.476 -18.020 3.229 1.00 93.25 109 LEU A C 1
ATOM 903 O O . LEU A 1 109 ? 3.840 -19.135 3.597 1.00 93.25 109 LEU A O 1
ATOM 907 N N . CYS A 1 110 ? 4.355 -17.086 2.868 1.00 94.38 110 CYS A N 1
ATOM 908 C CA . CYS A 1 110 ? 5.799 -17.296 2.898 1.00 94.38 110 CYS A CA 1
ATOM 909 C C . CYS A 1 110 ? 6.312 -17.624 4.307 1.00 94.38 110 CYS A C 1
ATOM 911 O O . CYS A 1 110 ? 7.049 -18.595 4.475 1.00 94.38 110 CYS A O 1
ATOM 913 N N . VAL A 1 111 ? 5.906 -16.862 5.327 1.00 92.56 111 VAL A N 1
ATOM 914 C CA . VAL A 1 111 ? 6.342 -17.107 6.712 1.00 92.56 111 VAL A CA 1
ATOM 915 C C . VAL A 1 111 ? 5.857 -18.468 7.217 1.00 92.56 111 VAL A C 1
ATOM 917 O O . VAL A 1 111 ? 6.630 -19.175 7.861 1.00 92.56 111 VAL A O 1
ATOM 920 N N . GLN A 1 112 ? 4.628 -18.869 6.876 1.00 90.44 112 GLN A N 1
ATOM 921 C CA . GLN A 1 112 ? 4.091 -20.200 7.196 1.00 90.44 112 GLN A CA 1
ATOM 922 C C . GLN A 1 112 ? 4.892 -21.340 6.546 1.00 90.44 112 GLN A C 1
ATOM 924 O O . GLN A 1 112 ? 4.996 -22.416 7.125 1.00 90.44 112 GLN A O 1
ATOM 929 N N . ASN A 1 113 ? 5.517 -21.087 5.394 1.00 93.94 113 ASN A N 1
ATOM 930 C CA . ASN A 1 113 ? 6.366 -22.034 4.667 1.00 93.94 113 ASN A CA 1
ATOM 931 C C . ASN A 1 113 ? 7.872 -21.781 4.903 1.00 93.94 113 ASN A C 1
ATOM 933 O O . ASN A 1 113 ? 8.692 -21.929 3.998 1.00 93.94 113 ASN A O 1
ATOM 937 N N . ALA A 1 114 ? 8.248 -21.360 6.117 1.00 92.12 114 ALA A N 1
ATOM 938 C CA . ALA A 1 114 ? 9.636 -21.147 6.553 1.00 92.12 114 ALA A CA 1
ATOM 939 C C . ALA A 1 114 ? 10.447 -20.100 5.751 1.00 92.12 114 ALA A C 1
ATOM 941 O O . ALA A 1 114 ? 11.684 -20.056 5.807 1.00 92.12 114 ALA A O 1
ATOM 942 N N . LEU A 1 115 ? 9.775 -19.190 5.042 1.00 94.94 115 LEU A N 1
ATOM 943 C CA . LEU A 1 115 ? 10.396 -18.079 4.325 1.00 94.94 115 LEU A CA 1
ATOM 944 C C . LEU A 1 115 ? 10.254 -16.787 5.140 1.00 94.94 115 LEU A C 1
ATOM 946 O O . LEU A 1 115 ? 9.289 -16.034 5.036 1.00 94.94 115 LEU A O 1
ATOM 950 N N . GLY A 1 116 ? 11.257 -16.534 5.983 1.00 93.81 116 GLY A N 1
ATOM 951 C CA . GLY A 1 116 ? 11.270 -15.381 6.884 1.00 93.81 116 GLY A CA 1
ATOM 952 C C . GLY A 1 116 ? 11.453 -14.011 6.195 1.00 93.81 116 GLY A C 1
ATOM 953 O O . GLY A 1 116 ? 11.814 -13.934 5.016 1.00 93.81 116 GLY A O 1
ATOM 954 N N . PRO A 1 117 ? 11.318 -12.900 6.952 1.00 95.31 117 PRO A N 1
ATOM 955 C CA . PRO A 1 117 ? 11.277 -11.531 6.419 1.00 95.31 117 PRO A CA 1
ATOM 956 C C . PRO A 1 117 ? 12.455 -11.140 5.515 1.00 95.31 117 PRO A C 1
ATOM 958 O O . PRO A 1 117 ? 12.263 -10.511 4.479 1.00 95.31 117 PRO A O 1
ATOM 961 N N . LYS A 1 118 ? 13.687 -11.534 5.871 1.00 95.56 118 LYS A N 1
ATOM 962 C CA . LYS A 1 118 ? 14.889 -11.227 5.070 1.00 95.56 118 LYS A CA 1
ATOM 963 C C . LYS A 1 118 ? 14.889 -11.931 3.711 1.00 95.56 118 LYS A C 1
ATOM 965 O O . LYS A 1 118 ? 15.350 -11.358 2.731 1.00 95.56 118 LYS A O 1
ATOM 970 N N . ARG A 1 119 ? 14.401 -13.175 3.649 1.00 95.88 119 ARG A N 1
ATOM 971 C CA . ARG A 1 119 ? 14.294 -13.925 2.387 1.00 95.88 119 ARG A CA 1
ATOM 972 C C . ARG A 1 119 ? 13.170 -13.343 1.535 1.00 95.88 119 ARG A C 1
ATOM 974 O O . ARG A 1 119 ? 13.373 -13.122 0.348 1.00 95.88 119 ARG A O 1
ATOM 981 N N . PHE A 1 120 ? 12.045 -12.996 2.161 1.00 96.06 120 PHE A N 1
ATOM 982 C CA . PHE A 1 120 ? 10.913 -12.388 1.465 1.00 96.06 120 PHE A CA 1
ATOM 983 C C . PHE A 1 120 ? 11.267 -11.026 0.863 1.00 96.06 120 PHE A C 1
ATOM 985 O O . PHE A 1 120 ? 10.894 -10.741 -0.269 1.00 96.06 120 PHE A O 1
ATOM 992 N N . GLN A 1 121 ? 12.072 -10.220 1.563 1.00 96.62 121 GLN A N 1
ATOM 993 C CA . GLN A 1 121 ? 12.611 -8.972 1.019 1.00 96.62 121 GLN A CA 1
ATOM 994 C C . GLN A 1 121 ? 13.329 -9.186 -0.322 1.00 96.62 121 GLN A C 1
ATOM 996 O O . GLN A 1 121 ? 13.124 -8.401 -1.243 1.00 96.62 121 GLN A O 1
ATOM 1001 N N . LYS A 1 122 ? 14.162 -10.231 -0.434 1.00 96.44 122 LYS A N 1
ATOM 1002 C CA . LYS A 1 122 ? 14.879 -10.545 -1.678 1.00 96.44 122 LYS A CA 1
ATOM 1003 C C . LYS A 1 122 ? 13.909 -10.942 -2.787 1.00 96.44 122 LYS A C 1
ATOM 1005 O O . LYS A 1 122 ? 14.027 -10.434 -3.890 1.00 96.44 122 LYS A O 1
ATOM 1010 N N . VAL A 1 123 ? 12.911 -11.774 -2.476 1.00 95.81 123 VAL A N 1
ATOM 1011 C CA . VAL A 1 123 ? 11.850 -12.135 -3.434 1.00 95.81 123 VAL A CA 1
ATOM 1012 C C . VAL A 1 123 ? 11.141 -10.882 -3.950 1.00 95.81 123 VAL A C 1
ATOM 1014 O O . VAL A 1 123 ? 11.016 -10.692 -5.154 1.00 95.81 123 VAL A O 1
ATOM 1017 N N . LEU A 1 124 ? 10.734 -9.990 -3.047 1.00 96.06 124 LEU A N 1
ATOM 1018 C CA . LEU A 1 124 ? 10.062 -8.742 -3.401 1.00 96.06 124 LEU A CA 1
ATOM 1019 C C . LEU A 1 124 ? 10.955 -7.821 -4.244 1.00 96.06 124 LEU A C 1
ATOM 1021 O O . LEU A 1 124 ? 10.487 -7.214 -5.204 1.00 96.06 124 LEU A O 1
ATOM 1025 N N . GLN A 1 125 ? 12.243 -7.742 -3.908 1.00 95.81 125 GLN A N 1
ATOM 1026 C CA . GLN A 1 125 ? 13.231 -7.004 -4.686 1.00 95.81 125 GLN A CA 1
ATOM 1027 C C . GLN A 1 125 ? 13.329 -7.533 -6.117 1.00 95.81 125 GLN A C 1
ATOM 1029 O O . GLN A 1 125 ? 13.257 -6.731 -7.048 1.00 95.81 125 GLN A O 1
ATOM 1034 N N . GLU A 1 126 ? 13.442 -8.848 -6.298 1.00 96.25 126 GLU A N 1
ATOM 1035 C CA . GLU A 1 126 ? 13.509 -9.455 -7.629 1.00 96.25 126 GLU A CA 1
ATOM 1036 C C . GLU A 1 126 ? 12.215 -9.238 -8.420 1.00 96.25 126 GLU A C 1
ATOM 1038 O O . GLU A 1 126 ? 12.267 -8.843 -9.582 1.00 96.25 126 GLU A O 1
ATOM 1043 N N . LEU A 1 127 ? 11.040 -9.386 -7.800 1.00 96.25 127 LEU A N 1
ATOM 1044 C CA . LEU A 1 127 ? 9.758 -9.147 -8.475 1.00 96.25 127 LEU A CA 1
ATOM 1045 C C . LEU A 1 127 ? 9.619 -7.705 -8.987 1.00 96.25 127 LEU A C 1
ATOM 1047 O O . LEU A 1 127 ? 9.202 -7.484 -10.132 1.00 96.25 127 LEU A O 1
ATOM 1051 N N . GLN A 1 128 ? 9.994 -6.716 -8.171 1.00 94.94 128 GLN A N 1
ATOM 1052 C CA . GLN A 1 128 ? 9.941 -5.313 -8.582 1.00 94.94 128 GLN A CA 1
ATOM 1053 C C . GLN A 1 128 ? 11.015 -4.980 -9.632 1.00 94.94 128 GLN A C 1
ATOM 1055 O O . GLN A 1 128 ? 10.726 -4.242 -10.578 1.00 94.94 128 GLN A O 1
ATOM 1060 N N . ARG A 1 129 ? 12.222 -5.557 -9.519 1.00 94.88 129 ARG A N 1
ATOM 1061 C CA . ARG A 1 129 ? 13.302 -5.425 -10.516 1.00 94.88 129 ARG A CA 1
ATOM 1062 C C . ARG A 1 129 ? 12.895 -6.013 -11.863 1.00 94.88 129 ARG A C 1
ATOM 1064 O O . ARG A 1 129 ? 13.012 -5.329 -12.871 1.00 94.88 129 ARG A O 1
ATOM 1071 N N . LEU A 1 130 ? 12.330 -7.219 -11.887 1.00 95.31 130 LEU A N 1
ATOM 1072 C CA . LEU A 1 130 ? 11.808 -7.847 -13.106 1.00 95.31 130 LEU A CA 1
ATOM 1073 C C . LEU A 1 130 ? 10.692 -7.012 -13.743 1.00 95.31 130 LEU A C 1
ATOM 1075 O O . LEU A 1 130 ? 10.609 -6.893 -14.965 1.00 95.31 130 LEU A O 1
ATOM 1079 N N . THR A 1 131 ? 9.835 -6.403 -12.922 1.00 93.75 131 THR A N 1
ATOM 1080 C CA . THR A 1 131 ? 8.757 -5.529 -13.405 1.00 93.75 131 THR A CA 1
ATOM 1081 C C . THR A 1 131 ? 9.280 -4.228 -14.025 1.00 93.75 131 THR A C 1
ATOM 1083 O O . THR A 1 131 ? 8.635 -3.692 -14.930 1.00 93.75 131 THR A O 1
ATOM 1086 N N . HIS A 1 132 ? 10.421 -3.720 -13.552 1.00 93.88 132 HIS A N 1
ATOM 1087 C CA . HIS A 1 132 ? 11.117 -2.554 -14.110 1.00 93.88 132 HIS A CA 1
ATOM 1088 C C . HIS A 1 132 ? 11.919 -2.906 -15.374 1.00 93.88 132 HIS A C 1
ATOM 1090 O O . HIS A 1 132 ? 11.802 -2.203 -16.374 1.00 93.88 132 HIS A O 1
ATOM 1096 N N . ALA A 1 133 ? 12.615 -4.045 -15.380 1.00 94.38 133 ALA A N 1
ATOM 1097 C CA . ALA A 1 133 ? 13.441 -4.490 -16.502 1.00 94.38 133 ALA A CA 1
ATOM 1098 C C . ALA A 1 133 ? 12.631 -4.760 -17.785 1.00 94.38 133 ALA A C 1
ATOM 1100 O O . ALA A 1 133 ? 13.117 -4.543 -18.889 1.00 94.38 133 ALA A O 1
ATOM 1101 N N . ARG A 1 134 ? 11.373 -5.211 -17.668 1.00 92.62 134 ARG A N 1
ATOM 1102 C CA . ARG A 1 134 ? 10.494 -5.466 -18.829 1.00 92.62 134 ARG A CA 1
ATOM 1103 C C . ARG A 1 134 ? 10.253 -4.219 -19.701 1.00 92.62 134 ARG A C 1
ATOM 1105 O O . ARG A 1 134 ? 10.574 -4.275 -20.887 1.00 92.62 134 ARG A O 1
ATOM 1112 N N . PRO A 1 135 ? 9.691 -3.110 -19.177 1.00 91.06 135 PRO A N 1
ATOM 1113 C CA . PRO A 1 135 ? 9.510 -1.891 -19.961 1.00 91.06 135 PRO A CA 1
ATOM 1114 C C . PRO A 1 135 ? 10.839 -1.223 -20.332 1.00 91.06 135 PRO A C 1
ATOM 1116 O O . PRO A 1 135 ? 10.901 -0.588 -21.379 1.00 91.06 135 PRO A O 1
ATOM 1119 N N . GLU A 1 136 ? 11.896 -1.383 -19.529 1.00 92.62 136 GLU A N 1
ATOM 1120 C CA . GLU A 1 136 ? 13.240 -0.906 -19.879 1.00 92.62 136 GLU A CA 1
ATOM 1121 C C . GLU A 1 136 ? 13.769 -1.608 -21.138 1.00 92.62 136 GLU A C 1
ATOM 1123 O O . GLU A 1 136 ? 14.183 -0.949 -22.089 1.00 92.62 136 GLU A O 1
ATOM 1128 N N . PHE A 1 137 ? 13.669 -2.937 -21.196 1.00 94.00 137 PHE A N 1
ATOM 1129 C CA . PHE A 1 137 ? 14.064 -3.723 -22.364 1.00 94.00 137 PHE A CA 1
ATOM 1130 C C . PHE A 1 137 ? 13.222 -3.388 -23.601 1.00 94.00 137 PHE A C 1
ATOM 1132 O O . PHE A 1 137 ? 13.759 -3.216 -24.694 1.00 94.00 137 PHE A O 1
ATOM 1139 N N . GLN A 1 138 ? 11.903 -3.236 -23.439 1.00 92.62 138 GLN A N 1
ATOM 1140 C CA . GLN A 1 138 ? 11.024 -2.796 -24.529 1.00 92.62 138 GLN A CA 1
ATOM 1141 C C . GLN A 1 138 ? 11.414 -1.409 -25.050 1.00 92.62 138 GLN A C 1
ATOM 1143 O O . GLN A 1 138 ? 11.471 -1.202 -26.262 1.00 92.62 138 GLN A O 1
ATOM 1148 N N . TYR A 1 139 ? 11.713 -0.476 -24.145 1.00 91.94 139 TYR A N 1
ATOM 1149 C CA . TYR A 1 139 ? 12.179 0.857 -24.501 1.00 91.94 139 TYR A CA 1
ATOM 1150 C C . TYR A 1 139 ? 13.512 0.800 -25.253 1.00 91.94 139 TYR A C 1
ATOM 1152 O O . TYR A 1 139 ? 13.646 1.419 -26.308 1.00 91.94 139 TYR A O 1
ATOM 1160 N N . PHE A 1 140 ? 14.466 0.007 -24.765 1.00 91.75 140 PHE A N 1
ATOM 1161 C CA . PHE A 1 140 ? 15.747 -0.190 -25.431 1.00 91.75 140 PHE A CA 1
ATOM 1162 C C . PHE A 1 140 ? 15.563 -0.732 -26.853 1.00 91.75 140 PHE A C 1
ATOM 1164 O O . PHE A 1 140 ? 16.056 -0.119 -27.796 1.00 91.75 140 PHE A O 1
ATOM 1171 N N . ASN A 1 141 ? 14.770 -1.793 -27.035 1.00 93.12 141 ASN A N 1
ATOM 1172 C CA . ASN A 1 141 ? 14.480 -2.353 -28.359 1.00 93.12 141 ASN A CA 1
ATOM 1173 C C . ASN A 1 141 ? 13.820 -1.336 -29.293 1.00 93.12 141 ASN A C 1
ATOM 1175 O O . ASN A 1 141 ? 14.201 -1.245 -30.457 1.00 93.12 141 ASN A O 1
ATOM 1179 N N . TYR A 1 142 ? 12.876 -0.541 -28.781 1.00 89.69 142 TYR A N 1
ATOM 1180 C CA . TYR A 1 142 ? 12.254 0.539 -29.543 1.00 89.69 142 TYR A CA 1
ATOM 1181 C C . TYR A 1 142 ? 13.301 1.555 -30.016 1.00 89.69 142 TYR A C 1
ATOM 1183 O O . TYR A 1 142 ? 13.432 1.786 -31.217 1.00 89.69 142 TYR A O 1
ATOM 1191 N N . THR A 1 143 ? 14.108 2.103 -29.103 1.00 89.88 143 THR A N 1
ATOM 1192 C CA . THR A 1 143 ? 15.146 3.084 -29.467 1.00 89.88 143 THR A CA 1
ATOM 1193 C C . THR A 1 143 ? 16.196 2.505 -30.411 1.00 89.88 143 THR A C 1
ATOM 1195 O O . THR A 1 143 ? 16.639 3.193 -31.327 1.00 89.88 143 THR A O 1
ATOM 1198 N N . ASN A 1 144 ? 16.558 1.233 -30.239 1.00 90.44 144 ASN A N 1
ATOM 1199 C CA . ASN A 1 144 ? 17.499 0.548 -31.111 1.00 90.44 144 ASN A CA 1
ATOM 1200 C C . ASN A 1 144 ? 16.915 0.361 -32.517 1.00 90.44 144 ASN A C 1
ATOM 1202 O O . ASN A 1 144 ? 17.572 0.715 -33.487 1.00 90.44 144 ASN A O 1
ATOM 1206 N N . SER A 1 145 ? 15.659 -0.090 -32.629 1.00 89.06 145 SER A N 1
ATOM 1207 C CA . SER A 1 145 ? 14.984 -0.276 -33.923 1.00 89.06 145 SER A CA 1
ATOM 1208 C C . SER A 1 145 ? 14.884 1.018 -34.735 1.00 89.06 145 SER A C 1
ATOM 1210 O O . SER A 1 145 ? 15.116 1.007 -35.941 1.00 89.06 145 SER A O 1
ATOM 1212 N N . ARG A 1 146 ? 14.624 2.154 -34.071 1.00 86.00 146 ARG A N 1
ATOM 1213 C CA . ARG A 1 146 ? 14.561 3.475 -34.717 1.00 86.00 146 ARG A CA 1
ATOM 1214 C C . ARG A 1 146 ? 15.940 3.992 -35.125 1.00 86.00 146 ARG A C 1
ATOM 1216 O O . ARG A 1 146 ? 16.043 4.732 -36.091 1.00 86.00 146 ARG A O 1
ATOM 1223 N N . ARG A 1 147 ? 17.007 3.580 -34.431 1.00 84.88 147 ARG A N 1
ATOM 1224 C CA . ARG A 1 147 ? 18.393 3.883 -34.827 1.00 84.88 147 ARG A CA 1
ATOM 1225 C C . ARG A 1 147 ? 18.867 3.024 -35.999 1.00 84.88 147 ARG A C 1
ATOM 1227 O O . ARG A 1 147 ? 19.583 3.532 -36.852 1.00 84.88 147 ARG A O 1
ATOM 1234 N N . THR A 1 148 ? 18.497 1.743 -36.044 1.00 88.38 148 THR A N 1
ATOM 1235 C CA . THR A 1 148 ? 18.926 0.817 -37.109 1.00 88.38 148 THR A CA 1
ATOM 1236 C C . THR A 1 148 ? 18.089 0.930 -38.377 1.00 88.38 148 THR A C 1
ATOM 1238 O O . THR A 1 148 ? 18.564 0.602 -39.460 1.00 88.38 148 THR A O 1
ATOM 1241 N N . SER A 1 149 ? 16.835 1.356 -38.255 1.00 88.00 149 SER A N 1
ATOM 1242 C CA . SER A 1 149 ? 15.904 1.495 -39.375 1.00 88.00 149 SER A CA 1
ATOM 1243 C C . SER A 1 149 ? 15.093 2.786 -39.219 1.00 88.00 149 SER A C 1
ATOM 1245 O O . SER A 1 149 ? 13.901 2.729 -38.905 1.00 88.00 149 SER A O 1
ATOM 1247 N N . PRO A 1 150 ? 15.745 3.955 -39.371 1.00 85.12 150 PRO A N 1
ATOM 1248 C CA . PRO A 1 150 ? 15.082 5.242 -39.222 1.00 85.12 150 PRO A CA 1
ATOM 1249 C C . PRO A 1 150 ? 14.104 5.492 -40.371 1.00 85.12 150 PRO A C 1
ATOM 1251 O O . PRO A 1 150 ? 14.314 5.074 -41.511 1.00 85.12 150 PRO A O 1
ATOM 1254 N N . THR A 1 151 ? 13.035 6.218 -40.071 1.00 85.25 151 THR A N 1
ATOM 1255 C CA . THR A 1 151 ? 12.154 6.785 -41.104 1.00 85.25 151 THR A CA 1
ATOM 1256 C C . THR A 1 151 ? 12.830 7.970 -41.804 1.00 85.25 151 THR A C 1
ATOM 1258 O O . THR A 1 151 ? 13.757 8.565 -41.258 1.00 85.25 151 THR A O 1
ATOM 1261 N N . LEU A 1 152 ? 12.369 8.353 -43.003 1.00 83.81 152 LEU A N 1
ATOM 1262 C CA . LEU A 1 152 ? 12.918 9.515 -43.726 1.00 83.81 152 LEU A CA 1
ATOM 1263 C C . LEU A 1 152 ? 12.879 10.799 -42.877 1.00 83.81 152 LEU A C 1
ATOM 1265 O O . LEU A 1 152 ? 13.846 11.555 -42.864 1.00 83.81 152 LEU A O 1
ATOM 1269 N N . GLU A 1 153 ? 11.799 11.007 -42.117 1.00 84.19 153 GLU A N 1
ATOM 1270 C CA . GLU A 1 153 ? 11.666 12.139 -41.189 1.00 84.19 153 GLU A CA 1
ATOM 1271 C C . GLU A 1 153 ? 12.743 12.133 -40.097 1.00 84.19 153 GLU A C 1
ATOM 1273 O O . GLU A 1 153 ? 13.290 13.180 -39.765 1.00 84.19 153 GLU A O 1
ATOM 1278 N N . GLU A 1 154 ? 13.105 10.961 -39.576 1.00 85.62 154 GLU A N 1
ATOM 1279 C CA . GLU A 1 154 ? 14.124 10.824 -38.527 1.00 85.62 154 GLU A CA 1
ATOM 1280 C C . GLU A 1 154 ? 15.553 10.965 -39.039 1.00 85.62 154 GLU A C 1
ATOM 1282 O O . GLU A 1 154 ? 16.454 11.274 -38.265 1.00 85.62 154 GLU A O 1
ATOM 1287 N N . ILE A 1 155 ? 15.782 10.746 -40.334 1.00 82.69 155 ILE A N 1
ATOM 1288 C CA . ILE A 1 155 ? 17.073 11.042 -40.963 1.00 82.69 155 ILE A CA 1
ATOM 1289 C C . ILE A 1 155 ? 17.253 12.560 -41.065 1.00 82.69 155 ILE A C 1
ATOM 1291 O O . ILE A 1 155 ? 18.332 13.077 -40.782 1.00 82.69 155 ILE A O 1
ATOM 1295 N N . ILE A 1 156 ? 16.186 13.272 -41.442 1.00 86.31 156 ILE A N 1
ATOM 1296 C CA . ILE A 1 156 ? 16.180 14.736 -41.568 1.00 86.31 156 ILE A CA 1
ATOM 1297 C C . ILE A 1 156 ? 16.224 15.400 -40.182 1.00 86.31 156 ILE A C 1
ATOM 1299 O O . ILE A 1 156 ? 16.903 16.411 -40.001 1.00 86.31 156 ILE A O 1
ATOM 1303 N N . SER A 1 157 ? 15.529 14.831 -39.194 1.00 85.25 157 SER A N 1
ATOM 1304 C CA . SER A 1 157 ? 15.499 15.309 -37.811 1.00 85.25 157 SER A CA 1
ATOM 1305 C C . SER A 1 157 ? 15.653 14.141 -36.828 1.00 85.25 157 SER A C 1
ATOM 1307 O O . SER A 1 157 ? 14.665 13.500 -36.457 1.00 85.25 157 SER A O 1
ATOM 1309 N N . PRO A 1 158 ? 16.890 13.842 -36.388 1.00 82.62 158 PRO A N 1
ATOM 1310 C CA . PRO A 1 158 ? 17.148 12.728 -35.487 1.00 82.62 158 PRO A CA 1
ATOM 1311 C C . PRO A 1 158 ? 16.377 12.857 -34.166 1.00 82.62 158 PRO A C 1
ATOM 1313 O O . PRO A 1 158 ? 16.502 13.875 -33.477 1.00 82.62 158 PRO A O 1
ATOM 1316 N N . PRO A 1 159 ? 15.616 11.827 -33.754 1.00 81.69 159 PRO A N 1
ATOM 1317 C CA . PRO A 1 159 ? 14.874 11.868 -32.505 1.00 81.69 159 PRO A CA 1
ATOM 1318 C C . PRO A 1 159 ? 15.830 11.858 -31.308 1.00 81.69 159 PRO A C 1
ATOM 1320 O O . PRO A 1 159 ? 16.733 11.022 -31.198 1.00 81.69 159 PRO A O 1
ATOM 1323 N N . THR A 1 160 ? 15.595 12.755 -30.352 1.00 86.06 160 THR A N 1
ATOM 1324 C CA . THR A 1 160 ? 16.276 12.729 -29.057 1.00 86.06 160 THR A CA 1
ATOM 1325 C C . THR A 1 160 ? 15.569 11.752 -28.122 1.00 86.06 160 THR A C 1
ATOM 1327 O O . THR A 1 160 ? 14.424 11.934 -27.710 1.00 86.06 160 THR A O 1
ATOM 1330 N N . PHE A 1 161 ? 16.258 10.666 -27.779 1.00 84.62 161 PHE A N 1
ATOM 1331 C CA . PHE A 1 161 ? 15.741 9.657 -26.858 1.00 84.62 161 PHE A CA 1
ATOM 1332 C C . PHE A 1 161 ? 16.144 9.988 -25.419 1.00 84.62 161 PHE A C 1
ATOM 1334 O O . PHE A 1 161 ? 17.330 10.023 -25.095 1.00 84.62 161 PHE A O 1
ATOM 1341 N N . GLN A 1 162 ? 15.162 10.204 -24.542 1.00 85.62 162 GLN A N 1
ATOM 1342 C CA . GLN A 1 162 ? 15.403 10.377 -23.108 1.00 85.62 162 GLN A CA 1
ATOM 1343 C C . GLN A 1 162 ? 15.816 9.052 -22.451 1.00 85.62 162 GLN A C 1
ATOM 1345 O O . GLN A 1 162 ? 15.156 8.036 -22.642 1.00 85.62 162 GLN A O 1
ATOM 1350 N N . THR A 1 163 ? 16.844 9.061 -21.602 1.00 86.94 163 THR A N 1
ATOM 1351 C CA . THR A 1 163 ? 17.254 7.875 -20.835 1.00 86.94 163 THR A CA 1
ATOM 1352 C C . THR A 1 163 ? 16.087 7.291 -20.034 1.00 86.94 163 THR A C 1
ATOM 1354 O O . THR A 1 163 ? 15.343 8.020 -19.375 1.00 86.94 163 THR A O 1
ATOM 1357 N N . PHE A 1 164 ? 15.931 5.964 -20.075 1.00 89.06 164 PHE A N 1
ATOM 1358 C CA . PHE A 1 164 ? 14.932 5.285 -19.256 1.00 89.06 164 PHE A CA 1
ATOM 1359 C C . PHE A 1 164 ? 15.251 5.483 -17.771 1.00 89.06 164 PHE A C 1
ATOM 1361 O O . PHE A 1 164 ? 16.400 5.371 -17.346 1.00 89.06 164 PHE A O 1
ATOM 1368 N N . SER A 1 165 ? 14.231 5.798 -16.978 1.00 91.38 165 SER A N 1
ATOM 1369 C CA . SER A 1 165 ? 14.415 6.089 -15.560 1.00 91.38 165 SER A CA 1
ATOM 1370 C C . SER A 1 165 ? 14.958 4.868 -14.810 1.00 91.38 165 SER A C 1
ATOM 1372 O O . SER A 1 165 ? 14.425 3.757 -14.919 1.00 91.38 165 SER A O 1
ATOM 1374 N N . SER A 1 166 ? 16.015 5.079 -14.022 1.00 92.00 166 SER A N 1
ATOM 1375 C CA . SER A 1 166 ? 16.584 4.022 -13.186 1.00 92.00 166 SER A CA 1
ATOM 1376 C C . SER A 1 166 ? 15.586 3.578 -12.113 1.00 92.00 166 SER A C 1
ATOM 1378 O O . SER A 1 166 ? 14.733 4.347 -11.676 1.00 92.00 166 SER A O 1
ATOM 1380 N N . TYR A 1 167 ? 15.715 2.346 -11.623 1.00 91.81 167 TYR A N 1
ATOM 1381 C CA . TYR A 1 167 ? 14.781 1.806 -10.633 1.00 91.81 167 TYR A CA 1
ATOM 1382 C C . TYR A 1 167 ? 14.614 2.693 -9.383 1.00 91.81 167 TYR A C 1
ATOM 1384 O O . TYR A 1 167 ? 13.510 2.802 -8.862 1.00 91.81 167 TYR A O 1
ATOM 1392 N N . VAL A 1 168 ? 15.684 3.326 -8.892 1.00 92.31 168 VAL A N 1
ATOM 1393 C CA . VAL A 1 168 ? 15.672 4.141 -7.656 1.00 92.31 168 VAL A CA 1
ATOM 1394 C C . VAL A 1 168 ? 15.500 5.642 -7.899 1.00 92.31 168 VAL A C 1
ATOM 1396 O O . VAL A 1 168 ? 15.508 6.416 -6.940 1.00 92.31 168 VAL A O 1
ATOM 1399 N N . ASP A 1 169 ? 15.373 6.058 -9.157 1.00 90.81 169 ASP A N 1
ATOM 1400 C CA . ASP A 1 169 ? 15.219 7.460 -9.540 1.00 90.81 169 ASP A CA 1
ATOM 1401 C C . ASP A 1 169 ? 13.935 8.038 -8.931 1.00 90.81 169 ASP A C 1
ATOM 1403 O O . ASP A 1 169 ? 12.837 7.572 -9.223 1.00 90.81 169 ASP A O 1
ATOM 1407 N N . LYS A 1 170 ? 14.074 9.031 -8.049 1.00 86.38 170 LYS A N 1
ATOM 1408 C CA . LYS A 1 170 ? 12.959 9.583 -7.268 1.00 86.38 170 LYS A CA 1
ATOM 1409 C C . LYS A 1 170 ? 11.984 10.392 -8.116 1.00 86.38 170 LYS A C 1
ATOM 1411 O O . LYS A 1 170 ? 10.804 10.413 -7.770 1.00 86.38 170 LYS A O 1
ATOM 1416 N N . ASP A 1 171 ? 12.483 11.022 -9.174 1.00 85.69 171 ASP A N 1
ATOM 1417 C CA . ASP A 1 171 ? 11.701 11.885 -10.062 1.00 85.69 171 ASP A CA 1
ATOM 1418 C C . ASP A 1 171 ? 11.127 11.095 -11.250 1.00 85.69 171 ASP A C 1
ATOM 1420 O O . ASP A 1 171 ? 10.221 11.559 -11.941 1.00 85.69 171 ASP A O 1
ATOM 1424 N N . GLY A 1 172 ? 11.607 9.862 -11.439 1.00 87.81 172 GLY A N 1
ATOM 1425 C CA . GLY A 1 172 ? 11.042 8.867 -12.339 1.00 87.81 172 GLY A CA 1
ATOM 1426 C C . GLY A 1 172 ? 10.455 7.668 -11.588 1.00 87.81 172 GLY A C 1
ATOM 1427 O O . GLY A 1 172 ? 9.489 7.816 -10.842 1.00 87.81 172 GLY A O 1
ATOM 1428 N N . TYR A 1 173 ? 10.988 6.460 -11.806 1.00 88.06 173 TYR A N 1
ATOM 1429 C CA . TYR A 1 173 ? 10.356 5.189 -11.404 1.00 88.06 173 TYR A CA 1
ATOM 1430 C C . TYR A 1 173 ? 10.071 5.049 -9.896 1.00 88.06 173 TYR A C 1
ATOM 1432 O O . TYR A 1 173 ? 9.153 4.334 -9.491 1.00 88.06 173 TYR A O 1
ATOM 1440 N N . ALA A 1 174 ? 10.849 5.726 -9.052 1.00 89.94 174 ALA A N 1
ATOM 1441 C CA . ALA A 1 174 ? 10.689 5.819 -7.602 1.00 89.94 174 ALA A CA 1
ATOM 1442 C C . ALA A 1 174 ? 10.536 4.455 -6.894 1.00 89.94 174 ALA A C 1
ATOM 1444 O O . ALA A 1 174 ? 9.797 4.311 -5.907 1.00 89.94 174 ALA A O 1
ATOM 1445 N N . GLY A 1 175 ? 11.252 3.445 -7.391 1.00 92.69 175 GLY A N 1
ATOM 1446 C CA . GLY A 1 175 ? 11.306 2.102 -6.833 1.00 92.69 175 GLY A CA 1
ATOM 1447 C C . GLY A 1 175 ? 11.868 2.101 -5.414 1.00 92.69 175 GLY A C 1
ATOM 1448 O O . GLY A 1 175 ? 12.713 2.910 -5.028 1.00 92.69 175 GLY A O 1
ATOM 1449 N N . TYR A 1 176 ? 11.349 1.198 -4.589 1.00 94.00 176 TYR A N 1
ATOM 1450 C CA . TYR A 1 176 ? 11.679 1.137 -3.168 1.00 94.00 176 TYR A CA 1
ATOM 1451 C C . TYR A 1 176 ? 11.334 -0.229 -2.597 1.00 94.00 176 TYR A C 1
ATOM 1453 O O . TYR A 1 176 ? 10.218 -0.707 -2.777 1.00 94.00 176 TYR A O 1
ATOM 1461 N N . ILE A 1 177 ? 12.279 -0.803 -1.856 1.00 94.75 177 ILE A N 1
ATOM 1462 C CA . ILE A 1 177 ? 12.118 -2.072 -1.153 1.00 94.75 177 ILE A CA 1
ATOM 1463 C C . ILE A 1 177 ? 12.299 -1.820 0.348 1.00 94.75 177 ILE A C 1
ATOM 1465 O O . ILE A 1 177 ? 13.292 -1.201 0.744 1.00 94.75 177 ILE A O 1
ATOM 1469 N N . PRO A 1 178 ? 11.366 -2.276 1.199 1.00 94.25 178 PRO A N 1
ATOM 1470 C CA . PRO A 1 178 ? 11.488 -2.133 2.639 1.00 94.25 178 PRO A CA 1
ATOM 1471 C C . PRO A 1 178 ? 12.566 -3.067 3.194 1.00 94.25 178 PRO A C 1
ATOM 1473 O O . PRO A 1 178 ? 12.876 -4.108 2.621 1.00 94.25 178 PRO A O 1
ATOM 1476 N N . SER A 1 179 ? 13.112 -2.729 4.360 1.00 94.88 179 SER A N 1
ATOM 1477 C CA . SER A 1 179 ? 14.061 -3.608 5.044 1.00 94.88 179 SER A CA 1
ATOM 1478 C C . SER A 1 179 ? 13.372 -4.844 5.637 1.00 94.88 179 SER A C 1
ATOM 1480 O O . SER A 1 179 ? 12.197 -4.811 6.009 1.00 94.88 179 SER A O 1
ATOM 1482 N N . GLY A 1 180 ? 14.121 -5.931 5.834 1.00 94.38 180 GLY A N 1
ATOM 1483 C CA . GLY A 1 180 ? 13.618 -7.120 6.529 1.00 94.38 180 GLY A CA 1
ATOM 1484 C C . GLY A 1 180 ? 13.116 -6.830 7.952 1.00 94.38 180 GLY A C 1
ATOM 1485 O O . GLY A 1 180 ? 12.161 -7.458 8.404 1.00 94.38 180 GLY A O 1
ATOM 1486 N N . GLN A 1 181 ? 13.701 -5.843 8.642 1.00 94.62 181 GLN A N 1
ATOM 1487 C CA . GLN A 1 181 ? 13.222 -5.399 9.957 1.00 94.62 181 GLN A CA 1
ATOM 1488 C C . GLN A 1 181 ? 11.853 -4.720 9.862 1.00 94.62 181 GLN A C 1
ATOM 1490 O O . GLN A 1 181 ? 10.979 -4.977 10.688 1.00 94.62 181 GLN A O 1
ATOM 1495 N N . TYR A 1 182 ? 11.642 -3.890 8.839 1.00 94.75 182 TYR A N 1
ATOM 1496 C CA . TYR A 1 182 ? 10.333 -3.304 8.574 1.00 94.75 182 TYR A CA 1
ATOM 1497 C C . TYR A 1 182 ? 9.285 -4.387 8.295 1.00 94.75 182 TYR A C 1
ATOM 1499 O O . TYR A 1 182 ? 8.201 -4.355 8.875 1.00 94.75 182 TYR A O 1
ATOM 1507 N N . LEU A 1 183 ? 9.628 -5.379 7.467 1.00 95.25 183 LEU A N 1
ATOM 1508 C CA . LEU A 1 183 ? 8.744 -6.509 7.173 1.00 95.25 183 LEU A CA 1
ATOM 1509 C C . 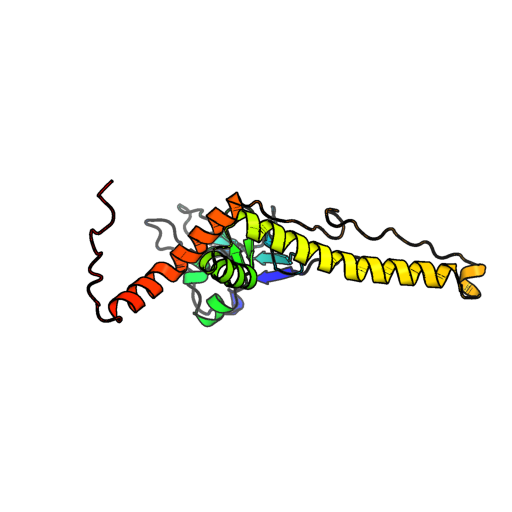LEU A 1 183 ? 8.389 -7.293 8.442 1.00 95.25 183 LEU A C 1
ATOM 1511 O O . LEU A 1 183 ? 7.227 -7.623 8.641 1.00 95.25 183 LEU A O 1
ATOM 1515 N N . ARG A 1 184 ? 9.343 -7.516 9.354 1.00 94.31 184 ARG A N 1
ATOM 1516 C CA . ARG A 1 184 ? 9.061 -8.136 10.659 1.00 94.31 184 ARG A CA 1
ATOM 1517 C C . ARG A 1 184 ? 8.019 -7.349 11.462 1.00 94.31 184 ARG A C 1
ATOM 1519 O O . ARG A 1 184 ? 7.088 -7.949 11.985 1.00 94.31 184 ARG A O 1
ATOM 1526 N N . ILE A 1 185 ? 8.156 -6.023 11.538 1.00 93.88 185 ILE A N 1
ATOM 1527 C CA . ILE A 1 185 ? 7.201 -5.154 12.249 1.00 93.88 185 ILE A CA 1
ATOM 1528 C C . ILE A 1 185 ? 5.814 -5.239 11.605 1.00 93.88 185 ILE A C 1
ATOM 1530 O O . ILE A 1 185 ? 4.811 -5.387 12.299 1.00 93.88 185 ILE A O 1
ATOM 1534 N N . ILE A 1 186 ? 5.754 -5.172 10.275 1.00 92.81 186 ILE A N 1
ATOM 1535 C CA . ILE A 1 186 ? 4.502 -5.296 9.526 1.00 92.81 186 ILE A CA 1
ATOM 1536 C C . ILE A 1 186 ? 3.839 -6.650 9.750 1.00 92.81 186 ILE A C 1
ATOM 1538 O O . ILE A 1 186 ? 2.628 -6.698 9.941 1.00 92.81 186 ILE A O 1
ATOM 1542 N N . TYR A 1 187 ? 4.613 -7.734 9.787 1.00 93.81 187 TYR A N 1
ATOM 1543 C CA . TYR A 1 187 ? 4.076 -9.059 10.068 1.00 93.81 187 TYR A CA 1
ATOM 1544 C C . TYR A 1 187 ? 3.370 -9.094 11.427 1.00 93.81 187 TYR A C 1
ATOM 1546 O O . TYR A 1 187 ? 2.245 -9.572 11.520 1.00 93.81 187 TYR A O 1
ATOM 1554 N N . THR A 1 188 ? 3.969 -8.500 12.464 1.00 92.81 188 THR A N 1
ATOM 1555 C CA . THR A 1 188 ? 3.314 -8.350 13.771 1.00 92.81 188 THR A CA 1
ATOM 1556 C C . THR A 1 188 ? 2.014 -7.547 13.672 1.00 92.81 188 THR A C 1
ATOM 1558 O O . THR A 1 188 ? 1.020 -7.928 14.282 1.00 92.81 188 THR A O 1
ATOM 1561 N N . VAL A 1 189 ? 1.979 -6.466 12.881 1.00 91.19 189 VAL A N 1
ATOM 1562 C CA . VAL A 1 189 ? 0.750 -5.679 12.661 1.00 91.19 189 VAL A CA 1
ATOM 1563 C C . VAL A 1 189 ? -0.352 -6.521 12.009 1.00 91.19 189 VAL A C 1
ATOM 1565 O O . VAL A 1 189 ? -1.495 -6.443 12.460 1.00 91.19 189 VAL A O 1
ATOM 1568 N N . ILE A 1 190 ? -0.012 -7.323 10.995 1.00 91.69 190 ILE A N 1
ATOM 1569 C CA . ILE A 1 190 ? -0.947 -8.214 10.289 1.00 91.69 190 ILE A CA 1
ATOM 1570 C C . ILE A 1 190 ? -1.462 -9.301 11.232 1.00 91.69 190 ILE A C 1
ATOM 1572 O O . ILE A 1 190 ? -2.671 -9.464 11.374 1.00 91.69 190 ILE A O 1
ATOM 1576 N N . ILE A 1 191 ? -0.565 -10.012 11.923 1.00 91.44 191 ILE A N 1
ATOM 1577 C CA . ILE A 1 191 ? -0.945 -11.088 12.846 1.00 91.44 191 ILE A CA 1
ATOM 1578 C C . ILE A 1 191 ? -1.822 -10.557 13.978 1.00 91.44 191 ILE A C 1
ATOM 1580 O O . ILE A 1 191 ? -2.857 -11.149 14.257 1.00 91.44 191 ILE A O 1
ATOM 1584 N N . ASN A 1 192 ? -1.498 -9.401 14.562 1.00 89.75 192 ASN A N 1
ATOM 1585 C CA . ASN A 1 192 ? -2.332 -8.784 15.598 1.00 89.75 192 ASN A CA 1
ATOM 1586 C C . ASN A 1 192 ? -3.739 -8.415 15.102 1.00 89.75 192 ASN A C 1
ATOM 1588 O O . ASN A 1 192 ? -4.658 -8.273 15.906 1.00 89.75 192 ASN A O 1
ATOM 1592 N N . GLU A 1 193 ? -3.926 -8.218 13.796 1.00 85.81 193 GLU A N 1
ATOM 1593 C CA . GLU A 1 193 ? -5.244 -7.964 13.221 1.00 85.81 193 GLU A CA 1
ATOM 1594 C C . GLU A 1 193 ? -6.091 -9.229 13.137 1.00 85.81 193 GLU A C 1
ATOM 1596 O O . GLU A 1 193 ? -7.283 -9.165 13.413 1.00 85.81 193 GLU A O 1
ATOM 1601 N N . ILE A 1 194 ? -5.478 -10.373 12.833 1.00 86.19 194 ILE A N 1
ATOM 1602 C CA . ILE A 1 194 ? -6.179 -11.650 12.640 1.00 86.19 194 ILE A CA 1
ATOM 1603 C C . ILE A 1 194 ? -6.130 -12.579 13.860 1.00 86.19 194 ILE A C 1
ATOM 1605 O O . ILE A 1 194 ? -6.864 -13.560 13.880 1.00 86.19 194 ILE A O 1
ATOM 1609 N N . CYS A 1 195 ? -5.312 -12.279 14.876 1.00 87.31 195 CYS A N 1
ATOM 1610 C CA . CYS A 1 195 ? -5.091 -13.135 16.050 1.00 87.31 195 CYS A CA 1
ATOM 1611 C C . CYS A 1 195 ? -6.411 -13.563 16.695 1.00 87.31 195 CYS A C 1
ATOM 1613 O O . CYS A 1 195 ? -6.672 -14.748 16.825 1.00 87.31 195 CYS A O 1
ATOM 1615 N N . HIS A 1 196 ? -7.308 -12.607 16.946 1.00 85.38 196 HIS A N 1
ATOM 1616 C CA . HIS A 1 196 ? -8.616 -12.883 17.542 1.00 85.38 196 HIS A CA 1
ATOM 1617 C C . HIS A 1 196 ? -9.492 -13.851 16.720 1.00 85.38 196 HIS A C 1
ATOM 1619 O O . HIS A 1 196 ? -10.304 -14.581 17.285 1.00 85.38 196 HIS A O 1
ATOM 1625 N N . LEU A 1 197 ? -9.347 -13.868 15.388 1.00 85.50 197 LEU A N 1
ATOM 1626 C CA . LEU A 1 197 ? -10.056 -14.809 14.515 1.00 85.50 197 LEU A CA 1
ATOM 1627 C C . LEU A 1 197 ? -9.434 -16.203 14.588 1.00 85.50 197 LEU A C 1
ATOM 1629 O O . LEU A 1 197 ? -10.165 -17.191 14.625 1.00 85.50 197 LEU A O 1
ATOM 1633 N N . ILE A 1 198 ? -8.100 -16.268 14.632 1.00 84.06 198 ILE A N 1
ATOM 1634 C CA . ILE A 1 198 ? -7.351 -17.516 14.806 1.00 84.06 198 ILE A CA 1
ATOM 1635 C C . ILE A 1 198 ? -7.713 -18.139 16.154 1.00 84.06 198 ILE A C 1
ATOM 1637 O O . ILE A 1 198 ? -8.096 -19.303 16.183 1.00 84.06 198 ILE A O 1
ATOM 1641 N N . ASP A 1 199 ? -7.691 -17.361 17.237 1.00 87.12 199 ASP A N 1
ATOM 1642 C CA . ASP A 1 199 ? -8.040 -17.821 18.585 1.00 87.12 199 ASP A CA 1
ATOM 1643 C C . ASP A 1 199 ? -9.470 -18.378 18.621 1.00 87.12 199 ASP A C 1
ATOM 1645 O O . ASP A 1 199 ? -9.709 -19.472 19.133 1.00 87.12 199 ASP A O 1
ATOM 1649 N N . LYS A 1 200 ? -10.421 -17.677 17.987 1.00 87.19 200 LYS A N 1
ATOM 1650 C CA . LYS A 1 200 ? -11.808 -18.143 17.867 1.00 87.19 200 LYS A CA 1
ATOM 1651 C C . LYS A 1 200 ? -11.915 -19.453 17.080 1.00 87.19 200 LYS A C 1
ATOM 1653 O O . LYS A 1 200 ? -12.678 -20.326 17.479 1.00 87.19 200 LYS A O 1
ATOM 1658 N N . GLN A 1 201 ? -11.172 -19.609 15.982 1.00 84.62 201 GLN A N 1
ATOM 1659 C CA . GLN A 1 201 ? -11.130 -20.873 15.237 1.00 84.62 201 GLN A CA 1
ATOM 1660 C C . GLN A 1 201 ? -10.477 -21.993 16.049 1.00 84.62 201 GLN A C 1
ATOM 1662 O O . GLN A 1 201 ? -10.986 -23.109 16.046 1.00 84.62 201 GLN A O 1
ATOM 1667 N N . MET A 1 202 ? -9.402 -21.704 16.782 1.00 82.81 202 MET A N 1
ATOM 1668 C CA . MET A 1 202 ? -8.735 -22.676 17.648 1.00 82.81 202 MET A CA 1
ATOM 1669 C C . MET A 1 202 ? -9.655 -23.183 18.762 1.00 82.81 202 MET A C 1
ATOM 1671 O O . MET A 1 202 ? -9.607 -24.366 19.071 1.00 82.81 202 MET A O 1
ATOM 1675 N N . MET A 1 203 ? -10.538 -22.338 19.305 1.00 84.25 203 MET A N 1
ATOM 1676 C CA . MET A 1 203 ? -11.549 -22.751 20.291 1.00 84.25 203 MET A CA 1
ATOM 1677 C C . MET A 1 203 ? -12.616 -23.702 19.726 1.00 84.25 203 MET A C 1
ATOM 1679 O O . MET A 1 203 ? -13.225 -24.449 20.486 1.00 84.25 203 MET A O 1
ATOM 1683 N N . VAL A 1 204 ? -12.862 -23.680 18.410 1.00 84.94 204 VAL A N 1
ATOM 1684 C CA . VAL A 1 204 ? -13.803 -24.598 17.739 1.00 84.94 204 VAL A CA 1
ATOM 1685 C C . VAL A 1 204 ? -13.157 -25.959 17.466 1.00 84.94 204 VAL A C 1
ATOM 1687 O O . VAL A 1 204 ? -13.851 -26.971 17.372 1.00 84.94 204 VAL A O 1
ATOM 1690 N N . LEU A 1 205 ? -11.828 -26.009 17.342 1.00 80.19 205 LEU A N 1
ATOM 1691 C CA . LEU A 1 205 ? -11.111 -27.260 17.137 1.00 80.19 205 LEU A CA 1
ATOM 1692 C C . LEU A 1 205 ? -11.126 -28.074 18.437 1.00 80.19 205 LEU A C 1
ATOM 1694 O O . LEU A 1 205 ? -10.594 -27.650 19.459 1.00 80.19 205 LEU A O 1
ATOM 1698 N N . GLY A 1 206 ? -11.721 -29.268 18.395 1.00 73.50 206 GLY A N 1
ATOM 1699 C CA . GLY A 1 206 ? -11.673 -30.205 19.515 1.00 73.50 206 GLY A CA 1
ATOM 1700 C C . GLY A 1 206 ? 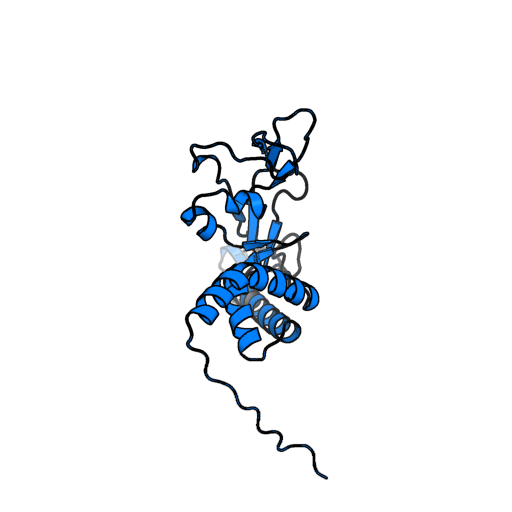-10.222 -30.521 19.887 1.00 73.50 206 GLY A C 1
ATOM 1701 O O . GLY A 1 206 ? -9.424 -30.909 19.030 1.00 73.50 206 GLY A O 1
ATOM 1702 N N . GLY A 1 207 ? -9.869 -30.337 21.159 1.00 67.44 207 GLY A N 1
ATOM 1703 C CA . GLY A 1 207 ? -8.514 -30.578 21.641 1.00 67.44 207 GLY A CA 1
ATOM 1704 C C . GLY A 1 207 ? -8.123 -32.045 21.474 1.00 67.44 207 GLY A C 1
ATOM 1705 O O . GLY A 1 207 ? -8.676 -32.920 22.136 1.00 67.44 207 GLY A O 1
ATOM 1706 N N . ARG A 1 208 ? -7.137 -32.328 20.619 1.00 63.91 208 ARG A N 1
ATOM 1707 C CA . ARG A 1 208 ? -6.361 -33.568 20.724 1.00 63.91 208 ARG A CA 1
ATOM 1708 C C . ARG A 1 208 ? -5.204 -33.289 21.669 1.00 63.91 208 ARG A C 1
ATOM 1710 O O . ARG A 1 208 ? -4.394 -32.405 21.404 1.00 63.91 208 ARG A O 1
ATOM 1717 N N . VAL A 1 209 ? -5.144 -34.026 22.775 1.00 63.44 209 VAL A N 1
ATOM 1718 C CA . VAL A 1 209 ? -3.996 -34.004 23.686 1.00 63.44 209 VAL A CA 1
ATOM 1719 C C . VAL A 1 209 ? -2.768 -34.430 22.885 1.00 63.44 209 VAL A C 1
ATOM 1721 O O . VAL A 1 209 ? -2.633 -35.597 22.522 1.00 63.44 209 VAL A O 1
ATOM 1724 N N . LEU A 1 210 ? -1.881 -33.483 22.587 1.00 57.69 210 LEU A N 1
ATOM 1725 C CA . LEU A 1 210 ? -0.546 -33.791 22.095 1.00 57.69 210 LEU A CA 1
ATOM 1726 C C . LEU A 1 210 ? 0.251 -34.321 23.288 1.00 57.69 210 LEU A C 1
ATOM 1728 O O . LEU A 1 210 ? 0.783 -33.550 24.084 1.00 57.69 210 LEU A O 1
ATOM 1732 N N . LYS A 1 211 ? 0.289 -35.647 23.443 1.00 52.38 211 LYS A N 1
ATOM 1733 C CA . LYS A 1 211 ? 1.298 -36.294 24.281 1.00 52.38 211 LYS A CA 1
ATOM 1734 C C . LYS A 1 211 ? 2.636 -36.100 23.573 1.00 52.38 211 LYS A C 1
ATOM 1736 O O . LYS A 1 211 ? 2.875 -36.696 22.530 1.00 52.38 211 LYS A O 1
ATOM 1741 N N . GLY A 1 212 ? 3.455 -35.192 24.090 1.00 54.56 212 GLY A N 1
ATOM 1742 C CA . GLY A 1 212 ? 4.857 -35.128 23.710 1.00 54.56 212 GLY A CA 1
ATOM 1743 C C . GLY A 1 212 ? 5.562 -36.318 24.340 1.00 54.56 212 GLY A C 1
ATOM 1744 O O . GLY A 1 212 ? 5.670 -36.376 25.562 1.00 54.56 212 GLY A O 1
ATOM 1745 N N . ASP A 1 213 ? 6.000 -37.269 23.523 1.00 56.00 213 ASP A N 1
ATOM 1746 C CA . ASP A 1 213 ? 6.854 -38.350 23.993 1.00 56.00 213 ASP A CA 1
ATOM 1747 C C . ASP A 1 213 ? 8.165 -37.746 24.514 1.00 56.00 213 ASP A C 1
ATOM 1749 O O . ASP A 1 213 ? 8.871 -37.022 23.811 1.00 56.00 213 ASP A O 1
ATOM 1753 N N . HIS A 1 214 ? 8.493 -38.026 25.773 1.00 57.66 214 HIS A N 1
ATOM 1754 C CA . HIS A 1 214 ? 9.700 -37.549 26.453 1.00 57.66 214 HIS A CA 1
ATOM 1755 C C . HIS A 1 214 ? 10.990 -38.256 25.971 1.00 57.66 214 HIS A C 1
ATOM 1757 O O . HIS A 1 214 ? 11.959 -38.360 26.721 1.00 57.66 214 HIS A O 1
ATOM 1763 N N . THR A 1 215 ? 11.040 -38.771 24.739 1.00 54.75 215 THR A N 1
ATOM 1764 C CA . THR A 1 215 ? 12.057 -39.748 24.302 1.00 54.75 215 THR A CA 1
ATOM 1765 C C . THR A 1 215 ? 13.312 -39.146 23.664 1.00 54.75 215 THR A C 1
ATOM 1767 O O . THR A 1 215 ? 13.960 -39.799 22.854 1.00 54.75 215 THR A O 1
ATOM 1770 N N . THR A 1 216 ? 13.724 -37.938 24.048 1.00 54.12 216 THR A N 1
ATOM 1771 C CA . THR A 1 216 ? 15.084 -37.446 23.747 1.00 54.12 216 THR A CA 1
ATOM 1772 C C . THR A 1 216 ? 15.698 -36.765 24.964 1.00 54.12 216 THR A C 1
ATOM 1774 O O . THR A 1 216 ? 15.935 -35.561 24.986 1.00 54.12 216 THR A O 1
ATOM 1777 N N . ALA A 1 217 ? 15.943 -37.562 25.998 1.00 47.56 217 ALA A N 1
ATOM 1778 C CA . ALA A 1 217 ? 16.941 -37.276 27.017 1.00 47.56 217 ALA A CA 1
ATOM 1779 C C . ALA A 1 217 ? 17.546 -38.606 27.476 1.00 47.56 217 ALA A C 1
ATOM 1781 O O . ALA A 1 217 ? 17.189 -39.127 28.530 1.00 47.56 217 ALA A O 1
ATOM 1782 N N . LYS A 1 218 ? 18.418 -39.189 26.646 1.00 41.19 218 LYS A N 1
ATOM 1783 C CA . LYS A 1 218 ? 19.468 -40.112 27.091 1.00 41.19 218 LYS A CA 1
ATOM 1784 C C . LYS A 1 218 ? 20.531 -40.287 26.001 1.00 41.19 218 LYS A C 1
ATOM 1786 O O . LYS A 1 218 ? 20.188 -40.654 24.881 1.00 41.19 218 LYS A O 1
ATOM 1791 N N . MET A 1 219 ? 21.772 -40.097 26.462 1.00 36.75 219 MET A N 1
ATOM 1792 C CA . MET A 1 219 ? 23.095 -40.253 25.836 1.00 36.75 219 MET A CA 1
ATOM 1793 C C . MET A 1 219 ? 23.580 -39.101 24.963 1.00 36.75 219 MET A C 1
ATOM 1795 O O . MET A 1 219 ? 23.097 -38.942 23.825 1.00 36.75 219 MET A O 1
#

Foldseek 3Di:
DFADAAEAEDECVVVDPDFDADPDPPGRFTKDWPFADVVPQWAWAQEQAAIHTYGFTKIATPDPVGRDIDTCPDPSNLVVDPPVSVVVPFWDDDDHHTYGVNLLVVQVVCVVVVNALQNSLVSSVVNHVVSLVVVLVVLVVVVVCCVVPPDPVCVVPPDDDDHRDDQCRCSGRNHDTDHSVVVVVSNVVSCVVCVVVVVVVVVVDDDDPPPDDPPPPDD

Radius of gyration: 24.35 Å; chains: 1; bounding box: 47×63×71 Å

pLDDT: mean 89.02, std 10.57, range [36.75, 97.0]